Protein AF-A0A7J9N4X6-F1 (afdb_monomer_lite)

Structure (mmCIF, N/CA/C/O backbone):
data_AF-A0A7J9N4X6-F1
#
_entry.id   AF-A0A7J9N4X6-F1
#
loop_
_atom_site.group_PDB
_atom_site.id
_atom_site.type_symbol
_atom_site.label_atom_id
_atom_site.label_alt_id
_atom_site.label_comp_id
_atom_site.label_asym_id
_atom_site.label_entity_id
_atom_site.label_seq_id
_atom_site.pdbx_PDB_ins_code
_atom_site.Cartn_x
_atom_site.Cartn_y
_atom_site.Cartn_z
_atom_site.occupancy
_atom_site.B_iso_or_equiv
_atom_site.auth_seq_id
_atom_site.auth_comp_id
_atom_site.auth_asym_id
_atom_site.auth_atom_id
_atom_site.pdbx_PDB_model_num
ATOM 1 N N . LYS A 1 1 ? 32.108 6.907 -13.791 1.00 36.69 1 LYS A N 1
ATOM 2 C CA . LYS A 1 1 ? 31.603 5.641 -14.382 1.00 36.69 1 LYS A CA 1
ATOM 3 C C . LYS A 1 1 ? 30.860 6.014 -15.658 1.00 36.69 1 LYS A C 1
ATOM 5 O O . LYS A 1 1 ? 29.907 6.776 -15.550 1.00 36.69 1 LYS A O 1
ATOM 10 N N . GLN A 1 2 ? 31.362 5.614 -16.830 1.00 33.84 2 GLN A N 1
ATOM 11 C CA . GLN A 1 2 ? 30.708 5.891 -18.114 1.00 33.84 2 GLN A CA 1
ATOM 12 C C . GLN A 1 2 ? 29.272 5.359 -18.069 1.00 33.84 2 GLN A C 1
ATOM 14 O O . GLN A 1 2 ? 29.035 4.231 -17.641 1.00 33.84 2 GLN A O 1
ATOM 19 N N . LYS A 1 3 ? 28.325 6.226 -18.416 1.00 46.41 3 LYS A N 1
ATOM 20 C CA . LYS A 1 3 ? 26.905 5.915 -18.520 1.00 46.41 3 LYS A CA 1
ATOM 21 C C . LYS A 1 3 ? 26.778 5.046 -19.767 1.00 46.41 3 LYS A C 1
ATOM 23 O O . LYS A 1 3 ? 26.934 5.547 -20.872 1.00 46.41 3 LYS A O 1
ATOM 28 N N . GLU A 1 4 ? 26.632 3.741 -19.585 1.00 46.88 4 GLU A N 1
ATOM 29 C CA . GLU A 1 4 ? 26.321 2.839 -20.688 1.00 46.88 4 GLU A CA 1
ATOM 30 C C . GLU A 1 4 ? 24.950 3.273 -21.224 1.00 46.88 4 GLU A C 1
ATOM 32 O O . GLU A 1 4 ? 23.917 3.073 -20.574 1.00 46.88 4 GLU A O 1
ATOM 37 N N . ASP A 1 5 ? 24.954 4.005 -22.341 1.00 55.16 5 ASP A N 1
ATOM 38 C CA . ASP A 1 5 ? 23.744 4.442 -23.028 1.00 55.16 5 ASP A CA 1
ATOM 39 C C . ASP A 1 5 ? 23.056 3.192 -23.576 1.00 55.16 5 ASP A C 1
ATOM 41 O O . ASP A 1 5 ? 23.285 2.746 -24.697 1.00 55.16 5 ASP A O 1
ATOM 45 N N . SER A 1 6 ? 22.230 2.570 -22.733 1.00 64.19 6 SER A N 1
ATOM 46 C CA . SER A 1 6 ? 21.383 1.459 -23.144 1.00 64.19 6 SER A CA 1
ATOM 47 C C . SER A 1 6 ? 20.544 1.912 -24.333 1.00 64.19 6 SER A C 1
ATOM 49 O O . SER A 1 6 ? 19.859 2.941 -24.234 1.00 64.19 6 SER A O 1
ATOM 51 N N . LYS A 1 7 ? 20.542 1.143 -25.422 1.00 80.31 7 LYS A N 1
ATOM 52 C CA 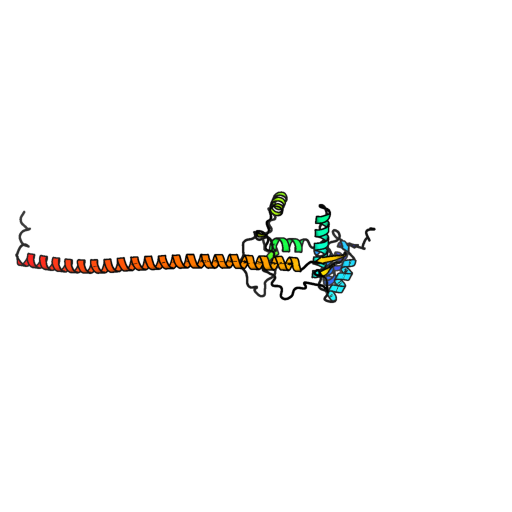. LYS A 1 7 ? 19.703 1.453 -26.579 1.00 80.31 7 LYS A CA 1
ATOM 53 C C . LYS A 1 7 ? 18.245 1.581 -26.134 1.00 80.31 7 LYS A C 1
ATOM 55 O O . LYS A 1 7 ? 17.757 0.845 -25.270 1.00 80.31 7 LYS A O 1
ATOM 60 N N . CYS A 1 8 ? 17.569 2.573 -26.699 1.00 82.62 8 CYS A N 1
ATOM 61 C CA . CYS A 1 8 ? 16.198 2.918 -26.358 1.00 82.62 8 CYS A CA 1
ATOM 62 C C . CYS A 1 8 ? 15.327 2.885 -27.614 1.00 82.62 8 CYS A C 1
ATOM 64 O O . CYS A 1 8 ? 15.706 3.410 -28.659 1.00 82.62 8 CYS A O 1
ATOM 66 N N . ILE A 1 9 ? 14.139 2.304 -27.489 1.00 85.50 9 ILE A N 1
ATOM 67 C CA . ILE A 1 9 ? 13.113 2.247 -28.528 1.00 85.50 9 ILE A CA 1
ATOM 68 C C . ILE A 1 9 ? 12.085 3.341 -28.240 1.00 85.50 9 ILE A C 1
ATOM 70 O O . ILE A 1 9 ? 11.604 3.482 -27.115 1.00 85.50 9 ILE A O 1
ATOM 74 N N . LEU A 1 10 ? 11.721 4.128 -29.250 1.00 88.38 10 LEU A N 1
ATOM 75 C CA . LEU A 1 10 ? 10.708 5.167 -29.089 1.00 88.38 10 LEU A CA 1
ATOM 76 C C . LEU A 1 10 ? 9.308 4.540 -28.982 1.00 88.38 10 LEU A C 1
ATOM 78 O O . LEU A 1 10 ? 8.903 3.760 -29.846 1.00 88.38 10 LEU A O 1
ATOM 82 N N . TRP A 1 11 ? 8.519 4.957 -27.987 1.00 89.12 11 TRP A N 1
ATOM 83 C CA . TRP A 1 11 ? 7.128 4.513 -27.803 1.00 89.12 11 TRP A CA 1
ATOM 84 C C . TRP A 1 11 ? 6.282 4.677 -29.072 1.00 89.12 11 TRP A C 1
ATOM 86 O O . TRP A 1 11 ? 5.447 3.832 -29.372 1.00 89.12 11 TRP A O 1
ATOM 96 N N . LYS A 1 12 ? 6.520 5.733 -29.862 1.00 89.94 12 LYS A N 1
ATOM 97 C CA . LYS A 1 12 ? 5.806 5.968 -31.127 1.00 89.94 12 LYS A CA 1
ATOM 98 C C . LYS A 1 12 ? 5.933 4.783 -32.093 1.00 89.94 12 LYS A C 1
ATOM 100 O O . LYS A 1 12 ? 4.951 4.443 -32.750 1.00 89.94 12 LYS A O 1
ATOM 105 N N . SER A 1 13 ? 7.101 4.144 -32.143 1.00 87.50 13 SER A N 1
ATOM 106 C CA . SER A 1 13 ? 7.355 2.975 -32.987 1.00 87.50 13 SER A CA 1
ATOM 107 C C . SER A 1 13 ? 6.583 1.751 -32.495 1.00 87.50 13 SER A C 1
ATOM 109 O O . SER A 1 13 ? 5.947 1.066 -33.290 1.00 87.50 13 SER A O 1
ATOM 111 N N . LEU A 1 14 ? 6.552 1.525 -31.177 1.00 88.50 14 LEU A N 1
ATOM 112 C CA . LEU A 1 14 ? 5.768 0.439 -30.578 1.00 88.50 14 LEU A CA 1
ATOM 113 C C . LEU A 1 14 ? 4.263 0.666 -30.748 1.00 88.50 14 LEU A C 1
ATOM 115 O O . LEU A 1 14 ? 3.545 -0.249 -31.133 1.00 88.50 14 LEU A O 1
ATOM 119 N N . LYS A 1 15 ? 3.781 1.901 -30.559 1.00 91.12 15 LYS A N 1
ATOM 120 C CA . LYS A 1 15 ? 2.382 2.277 -30.806 1.00 91.12 15 LYS A CA 1
ATOM 121 C C . LYS A 1 15 ? 1.973 1.988 -32.249 1.00 91.12 15 LYS A C 1
ATOM 123 O O . LYS A 1 15 ? 0.889 1.462 -32.478 1.00 91.12 15 LYS A O 1
ATOM 128 N N . TYR A 1 16 ? 2.829 2.323 -33.213 1.00 91.56 16 TYR A N 1
ATOM 129 C CA . TYR A 1 16 ? 2.585 1.995 -34.615 1.00 91.56 16 TYR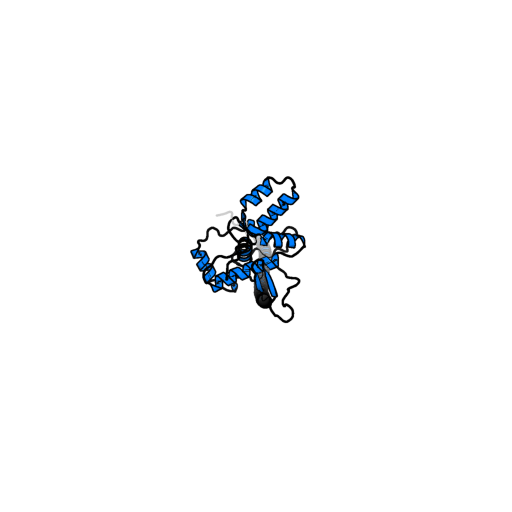 A CA 1
ATOM 130 C C . TYR A 1 16 ? 2.476 0.480 -34.822 1.00 91.56 16 TYR A C 1
ATOM 132 O O . TYR A 1 16 ? 1.521 0.021 -35.445 1.00 91.56 16 TYR A O 1
ATOM 140 N N . LEU A 1 17 ? 3.391 -0.301 -34.239 1.00 88.62 17 LEU A N 1
ATOM 141 C CA . LEU A 1 17 ? 3.363 -1.762 -34.311 1.00 88.62 17 LEU A CA 1
ATOM 142 C C . LEU A 1 17 ? 2.062 -2.335 -33.714 1.00 88.62 17 LEU A C 1
ATOM 144 O O . LEU A 1 17 ? 1.406 -3.154 -34.344 1.00 88.62 17 LEU A O 1
ATOM 148 N N . ILE A 1 18 ? 1.618 -1.837 -32.556 1.00 91.06 18 ILE A N 1
ATOM 149 C CA . ILE A 1 18 ? 0.359 -2.254 -31.910 1.00 91.06 18 ILE A CA 1
ATOM 150 C C . ILE A 1 18 ? -0.860 -1.988 -32.806 1.00 91.06 18 ILE A C 1
ATOM 152 O O . ILE A 1 18 ? -1.832 -2.740 -32.758 1.00 91.06 18 ILE A O 1
ATOM 156 N N . LEU A 1 19 ? -0.845 -0.918 -33.603 1.00 90.44 19 LEU A N 1
ATOM 157 C CA . LEU A 1 19 ? -1.969 -0.548 -34.468 1.00 90.44 19 LEU A CA 1
ATOM 158 C C . LEU A 1 19 ? -1.960 -1.268 -35.821 1.00 90.44 19 LEU A C 1
ATOM 160 O O . LEU A 1 19 ? -3.026 -1.467 -36.393 1.00 90.44 19 LEU A O 1
ATOM 164 N N . THR A 1 20 ? -0.786 -1.640 -36.330 1.00 90.56 20 THR A N 1
ATOM 165 C CA . THR A 1 20 ? -0.620 -2.134 -37.709 1.00 90.56 20 THR A CA 1
ATOM 166 C C . THR A 1 20 ? -0.350 -3.629 -37.818 1.00 90.56 20 THR A C 1
ATOM 168 O O . THR A 1 20 ? -0.510 -4.198 -38.895 1.00 90.56 20 THR A O 1
ATOM 171 N N . HIS A 1 21 ? 0.048 -4.286 -36.728 1.00 89.94 21 HIS A N 1
ATOM 172 C CA . HIS A 1 21 ? 0.386 -5.703 -36.756 1.00 89.94 21 HIS A CA 1
ATOM 173 C C . HIS A 1 21 ? -0.866 -6.573 -36.983 1.00 89.94 21 HIS A C 1
ATOM 175 O O . HIS A 1 21 ? -1.886 -6.377 -36.330 1.00 89.94 21 HIS A O 1
ATOM 181 N N . LEU A 1 22 ? -0.796 -7.549 -37.896 1.00 88.62 22 LEU A N 1
ATOM 182 C CA . LEU A 1 22 ? -1.944 -8.401 -38.262 1.00 88.62 22 LEU A CA 1
ATOM 183 C C . LEU A 1 22 ? -2.258 -9.476 -37.206 1.00 88.62 22 LEU A C 1
ATOM 185 O O . LEU A 1 22 ? -3.413 -9.823 -36.988 1.00 88.62 22 LEU A O 1
ATOM 189 N N . ASP A 1 23 ? -1.228 -9.989 -36.532 1.00 92.88 23 ASP A N 1
ATOM 190 C CA . ASP A 1 23 ? -1.366 -10.976 -35.452 1.00 92.88 23 ASP A CA 1
ATOM 191 C C . ASP A 1 23 ? -1.809 -10.309 -34.143 1.00 92.88 23 ASP A C 1
ATOM 193 O O . ASP A 1 23 ? -1.076 -9.491 -33.579 1.00 92.88 23 ASP A O 1
ATOM 197 N N . VAL A 1 24 ? -2.988 -10.690 -33.648 1.00 91.00 24 VAL A N 1
ATOM 198 C CA . VAL A 1 24 ? -3.571 -10.181 -32.400 1.00 91.00 24 VAL A CA 1
ATOM 199 C C . VAL A 1 24 ? -2.700 -10.501 -31.185 1.00 91.00 24 VAL A C 1
ATOM 201 O O . VAL A 1 24 ? -2.553 -9.641 -30.320 1.00 91.00 24 VAL A O 1
ATOM 204 N N . ARG A 1 25 ? -2.077 -11.684 -31.118 1.00 87.69 25 ARG A N 1
ATOM 205 C CA . ARG A 1 25 ? -1.236 -12.073 -29.976 1.00 87.69 25 ARG A CA 1
ATOM 206 C C . ARG A 1 25 ? -0.011 -11.171 -29.883 1.00 87.69 25 ARG A C 1
ATOM 208 O O . ARG A 1 25 ? 0.209 -10.554 -28.849 1.00 87.69 25 ARG A O 1
ATOM 215 N N . LYS A 1 26 ? 0.691 -10.963 -30.999 1.00 87.75 26 LYS A N 1
ATOM 216 C CA . LYS A 1 26 ? 1.859 -10.064 -31.026 1.00 87.75 26 LYS A CA 1
ATOM 217 C C . LYS A 1 26 ? 1.500 -8.616 -30.689 1.00 87.75 26 LYS A C 1
ATOM 219 O O . LYS A 1 26 ? 2.303 -7.914 -30.082 1.00 87.75 26 LYS A O 1
ATOM 224 N N . ARG A 1 27 ? 0.291 -8.152 -31.036 1.00 89.94 27 ARG A N 1
ATOM 225 C CA . ARG A 1 27 ? -0.192 -6.827 -30.598 1.00 89.94 27 ARG A CA 1
ATOM 226 C C . ARG A 1 27 ? -0.322 -6.752 -29.079 1.00 89.94 27 ARG A C 1
ATOM 228 O O . ARG A 1 27 ? 0.071 -5.741 -28.500 1.00 89.94 27 ARG A O 1
ATOM 235 N N . VAL A 1 28 ? -0.873 -7.795 -28.457 1.00 88.75 28 VAL A N 1
ATOM 236 C CA . VAL A 1 28 ? -1.019 -7.888 -26.998 1.00 88.75 28 VAL A CA 1
ATOM 237 C C . VAL A 1 28 ? 0.349 -7.924 -26.323 1.00 88.75 28 VAL A C 1
ATOM 239 O O . VAL A 1 28 ? 0.559 -7.161 -25.385 1.00 88.75 28 VAL A O 1
ATOM 242 N N . ASP A 1 29 ? 1.297 -8.705 -26.840 1.00 88.56 29 ASP A N 1
ATOM 243 C CA . ASP A 1 29 ? 2.646 -8.814 -26.266 1.00 88.56 29 ASP A CA 1
ATOM 244 C C . ASP A 1 29 ? 3.384 -7.469 -26.315 1.00 88.56 29 ASP A C 1
ATOM 246 O O . ASP A 1 29 ? 3.936 -7.005 -25.320 1.00 88.56 29 ASP A O 1
ATOM 250 N N . VAL A 1 30 ? 3.319 -6.769 -27.451 1.00 89.81 30 VAL A N 1
ATOM 251 C CA . VAL A 1 30 ? 3.947 -5.446 -27.612 1.00 89.81 30 VAL A CA 1
ATOM 252 C C . VAL A 1 30 ? 3.264 -4.403 -26.726 1.00 89.81 30 VAL A C 1
ATOM 254 O O . VAL A 1 30 ? 3.925 -3.521 -26.168 1.00 89.81 30 VAL A O 1
ATOM 257 N N . PHE A 1 31 ? 1.942 -4.493 -26.567 1.00 90.81 31 PHE A N 1
ATOM 258 C CA . PHE A 1 31 ? 1.202 -3.649 -25.637 1.00 90.81 31 PHE A CA 1
ATOM 259 C C . PHE A 1 31 ? 1.629 -3.909 -24.184 1.00 90.81 31 PHE A C 1
ATOM 261 O O . PHE A 1 31 ? 1.956 -2.958 -23.472 1.00 90.81 31 PHE A O 1
ATOM 268 N N . ALA A 1 32 ? 1.720 -5.171 -23.763 1.00 89.81 32 ALA A N 1
ATOM 269 C CA . ALA A 1 32 ? 2.175 -5.560 -22.432 1.00 89.81 32 ALA A CA 1
ATOM 270 C C . ALA A 1 32 ? 3.620 -5.106 -22.169 1.00 89.81 32 ALA A C 1
ATOM 272 O O . ALA A 1 32 ? 3.877 -4.445 -21.161 1.00 89.81 32 ALA A O 1
ATOM 273 N N . LEU A 1 33 ? 4.542 -5.340 -23.110 1.00 89.69 33 LEU A N 1
ATOM 274 C CA . LEU A 1 33 ? 5.919 -4.841 -23.056 1.00 89.69 33 LEU A CA 1
ATOM 275 C C . LEU A 1 33 ? 5.960 -3.323 -22.836 1.00 89.69 33 LEU A C 1
ATOM 277 O O . LEU A 1 33 ? 6.779 -2.813 -22.069 1.00 89.69 33 LEU A O 1
ATOM 281 N N . SER A 1 34 ? 5.051 -2.591 -23.476 1.00 89.25 34 SER A N 1
ATOM 282 C CA . SER A 1 34 ? 4.969 -1.138 -23.344 1.00 89.25 34 SER A CA 1
ATOM 283 C C . SER A 1 34 ? 4.497 -0.698 -21.959 1.00 89.25 34 SER A C 1
ATOM 285 O O . SER A 1 34 ? 5.028 0.277 -21.431 1.00 89.25 34 SER A O 1
ATOM 287 N N . ILE A 1 35 ? 3.576 -1.433 -21.327 1.00 88.69 35 ILE A N 1
ATOM 288 C CA . ILE A 1 35 ? 3.191 -1.206 -19.925 1.00 88.69 35 ILE A CA 1
ATOM 289 C C . ILE A 1 35 ? 4.383 -1.454 -18.997 1.00 88.69 35 ILE A C 1
ATOM 291 O O . ILE A 1 35 ? 4.722 -0.581 -18.195 1.00 88.69 35 ILE A O 1
ATOM 295 N N . TYR A 1 36 ? 5.078 -2.587 -19.143 1.00 87.94 36 TYR A N 1
ATOM 296 C CA . TYR A 1 36 ? 6.260 -2.885 -18.326 1.00 87.94 36 TYR A CA 1
ATOM 297 C C . TYR A 1 36 ? 7.343 -1.813 -18.467 1.00 87.94 36 TYR A C 1
ATOM 299 O O . TYR A 1 36 ? 7.932 -1.375 -17.482 1.00 87.94 36 TYR A O 1
ATOM 307 N N . SER A 1 37 ? 7.569 -1.338 -19.684 1.00 88.19 37 SER A N 1
ATOM 308 C CA . SER A 1 37 ? 8.634 -0.380 -19.971 1.00 88.19 37 SER A CA 1
ATOM 309 C C . SER A 1 37 ? 8.312 1.049 -19.537 1.00 88.19 37 SER A C 1
ATOM 311 O O . SER A 1 37 ? 9.191 1.759 -19.058 1.00 88.19 37 SER A O 1
ATOM 313 N N . LEU A 1 38 ? 7.074 1.504 -19.749 1.00 88.12 38 LEU A N 1
ATOM 314 C CA . LEU A 1 38 ? 6.697 2.909 -19.553 1.00 88.12 38 LEU A CA 1
ATOM 315 C C . LEU A 1 38 ? 6.080 3.180 -18.181 1.00 88.12 38 LEU A C 1
ATOM 317 O O . LEU A 1 38 ? 6.157 4.311 -17.708 1.00 88.12 38 LEU A O 1
ATOM 321 N N . VAL A 1 39 ? 5.453 2.174 -17.568 1.00 86.50 39 VAL A N 1
ATOM 322 C CA . VAL A 1 39 ? 4.728 2.316 -16.298 1.00 86.50 39 VAL A CA 1
ATOM 323 C C . VAL A 1 39 ? 5.478 1.627 -15.165 1.00 86.50 39 VAL A C 1
ATOM 325 O O . VAL A 1 39 ? 5.657 2.218 -14.104 1.00 86.50 39 VAL A O 1
ATOM 328 N N . VAL A 1 40 ? 5.934 0.390 -15.381 1.00 87.31 40 VAL A N 1
ATOM 329 C CA . VAL A 1 40 ? 6.517 -0.430 -14.306 1.00 87.31 40 VAL A CA 1
ATOM 330 C C . VAL A 1 40 ? 7.997 -0.103 -14.073 1.00 87.31 40 VAL A C 1
ATOM 332 O O . VAL A 1 40 ? 8.421 0.053 -12.930 1.00 87.31 40 VAL A O 1
ATOM 335 N N . PHE A 1 41 ? 8.772 0.070 -15.145 1.00 86.88 41 PHE A N 1
ATOM 336 C CA . PHE A 1 41 ? 10.212 0.348 -15.097 1.00 86.88 41 PHE A CA 1
ATOM 337 C C . PHE A 1 41 ? 10.607 1.558 -15.965 1.00 86.88 41 PHE A C 1
ATOM 339 O O . PHE A 1 41 ? 11.429 1.437 -16.882 1.00 86.88 41 PHE A O 1
ATOM 346 N N . PRO A 1 42 ? 10.032 2.744 -15.703 1.00 84.44 42 PRO A N 1
ATOM 347 C CA . PRO A 1 42 ? 10.283 3.919 -16.525 1.00 84.44 42 PRO A CA 1
ATOM 348 C C . PRO A 1 42 ? 11.748 4.352 -16.423 1.00 84.44 42 PRO A C 1
ATOM 350 O O . PRO A 1 42 ? 12.220 4.704 -15.348 1.00 84.44 42 PRO A O 1
ATOM 353 N N . LYS A 1 43 ? 12.468 4.381 -17.553 1.00 82.81 43 LYS A N 1
ATOM 354 C CA . LYS A 1 43 ? 13.844 4.914 -17.620 1.00 82.81 43 LYS A CA 1
ATOM 355 C C . LYS A 1 43 ? 13.900 6.346 -18.145 1.00 82.81 43 LYS A C 1
ATOM 357 O O . LYS A 1 43 ? 14.593 7.193 -17.588 1.00 82.81 43 LYS A O 1
ATOM 362 N N . ALA A 1 44 ? 13.206 6.604 -19.248 1.00 81.81 44 ALA A N 1
ATOM 363 C CA . ALA A 1 44 ? 13.159 7.904 -19.897 1.00 81.81 44 ALA A CA 1
ATOM 364 C C . ALA A 1 44 ? 11.784 8.121 -20.528 1.00 81.81 44 ALA A C 1
ATOM 366 O O . ALA A 1 44 ? 11.146 7.189 -21.021 1.00 81.81 44 ALA A O 1
ATOM 367 N N . LEU A 1 45 ? 11.323 9.371 -20.518 1.00 79.69 45 LEU A N 1
ATOM 368 C CA . LEU A 1 45 ? 9.996 9.728 -21.008 1.00 79.69 45 LEU A CA 1
ATOM 369 C C . LEU A 1 45 ? 9.821 9.273 -22.464 1.00 79.69 45 LEU A C 1
ATOM 371 O O . LEU A 1 45 ? 10.630 9.632 -23.315 1.00 79.69 45 LEU A O 1
ATOM 375 N N . ARG A 1 46 ? 8.750 8.518 -22.755 1.00 84.38 46 ARG A N 1
ATOM 376 C CA . ARG A 1 46 ? 8.410 7.979 -24.093 1.00 84.38 46 ARG A CA 1
ATOM 377 C C . ARG A 1 46 ? 9.438 7.005 -24.690 1.00 84.38 46 ARG A C 1
ATOM 379 O O . ARG A 1 46 ? 9.350 6.713 -25.883 1.00 84.38 46 ARG A O 1
ATOM 386 N N . HIS A 1 47 ? 10.370 6.487 -23.896 1.00 87.19 47 HIS A N 1
ATOM 387 C CA . HIS A 1 47 ? 11.380 5.537 -24.351 1.00 87.19 47 HIS A CA 1
ATOM 388 C C . HIS A 1 47 ? 11.258 4.215 -23.603 1.00 87.19 47 HIS A C 1
ATOM 390 O O . HIS A 1 47 ? 11.043 4.179 -22.394 1.00 87.19 47 HIS A O 1
ATOM 396 N N . VAL A 1 48 ? 11.441 3.131 -24.344 1.00 85.94 48 VAL A N 1
ATOM 397 C CA . VAL A 1 48 ? 11.522 1.767 -23.839 1.00 85.94 48 VAL A CA 1
ATOM 398 C C . VAL A 1 48 ? 12.980 1.342 -23.861 1.00 85.94 48 VAL A C 1
ATOM 400 O O . VAL A 1 48 ? 13.618 1.380 -24.910 1.00 85.94 48 VAL A O 1
ATOM 403 N N . ALA A 1 49 ? 13.525 0.974 -22.705 1.00 86.19 49 ALA A N 1
ATOM 404 C CA . ALA A 1 49 ? 14.894 0.486 -22.628 1.00 86.19 49 ALA A CA 1
ATOM 405 C C . ALA A 1 49 ? 14.973 -0.958 -23.140 1.00 86.19 49 ALA A C 1
ATOM 407 O O . ALA A 1 49 ? 14.153 -1.787 -22.753 1.00 86.19 49 ALA A O 1
ATOM 408 N N . GLU A 1 50 ? 15.985 -1.274 -23.948 1.00 84.44 50 GLU A N 1
ATOM 409 C CA . GLU A 1 50 ? 16.198 -2.628 -24.488 1.00 84.44 50 GLU A CA 1
ATOM 410 C C . GLU A 1 50 ? 16.319 -3.690 -23.382 1.00 84.44 50 GLU A C 1
ATOM 412 O O . GLU A 1 50 ? 15.788 -4.782 -23.507 1.00 84.44 50 GLU A O 1
ATOM 417 N N . ALA A 1 51 ? 16.902 -3.362 -22.226 1.00 84.94 51 ALA A N 1
ATOM 418 C CA . ALA A 1 51 ? 16.975 -4.300 -21.099 1.00 84.94 51 ALA A CA 1
ATOM 419 C C . ALA A 1 51 ? 15.594 -4.801 -20.611 1.00 84.94 51 ALA A C 1
ATOM 421 O O . ALA A 1 51 ? 15.507 -5.866 -20.001 1.00 84.94 51 ALA A O 1
ATOM 422 N N . ILE A 1 52 ? 14.514 -4.058 -20.887 1.00 86.88 52 ILE A N 1
ATOM 423 C CA . ILE A 1 52 ? 13.145 -4.449 -20.530 1.00 86.88 52 ILE A CA 1
ATOM 424 C C . ILE A 1 52 ? 12.637 -5.569 -21.430 1.00 86.88 52 ILE A C 1
ATOM 426 O O . ILE A 1 52 ? 11.895 -6.415 -20.944 1.00 86.88 52 ILE A O 1
ATOM 430 N N . THR A 1 53 ? 13.027 -5.610 -22.709 1.00 85.62 53 THR A N 1
ATOM 431 C CA . THR A 1 53 ? 12.596 -6.695 -23.607 1.00 85.62 53 THR A CA 1
ATOM 432 C C . THR A 1 53 ? 13.148 -8.023 -23.107 1.00 85.62 53 THR A C 1
ATOM 434 O O . THR A 1 53 ? 12.403 -8.985 -22.987 1.00 85.62 53 THR A O 1
ATOM 437 N N . ASN A 1 54 ? 14.408 -8.032 -22.661 1.00 84.94 54 ASN A N 1
ATOM 438 C CA . ASN A 1 54 ? 15.024 -9.212 -22.054 1.00 84.94 54 ASN A CA 1
ATOM 439 C C . ASN A 1 54 ? 14.304 -9.642 -20.769 1.00 84.94 54 ASN A C 1
ATOM 441 O O . ASN A 1 54 ? 14.109 -10.833 -20.544 1.00 84.94 54 ASN A O 1
ATOM 445 N N . LEU A 1 55 ? 13.910 -8.688 -19.913 1.00 83.50 55 LEU A N 1
ATOM 446 C CA . LEU A 1 55 ? 13.108 -9.010 -18.732 1.00 83.50 55 LEU A CA 1
ATOM 447 C C . LEU A 1 55 ? 11.747 -9.579 -19.138 1.00 83.50 55 LEU A C 1
ATOM 449 O O . LEU A 1 55 ? 11.312 -10.558 -18.548 1.00 83.50 55 LEU A O 1
ATOM 453 N N . PHE A 1 56 ? 11.089 -8.986 -20.130 1.00 84.38 56 PHE A N 1
ATOM 454 C CA . PHE A 1 56 ? 9.787 -9.423 -20.617 1.00 84.38 56 PHE A CA 1
ATOM 455 C C . PHE A 1 56 ? 9.835 -10.873 -21.127 1.00 84.38 56 PHE A C 1
ATOM 457 O O . PHE A 1 56 ? 9.023 -11.686 -20.696 1.00 84.38 56 PHE A O 1
ATOM 464 N N . ASP A 1 57 ? 10.870 -11.240 -21.886 1.00 84.19 57 ASP A N 1
ATOM 465 C CA . ASP A 1 57 ? 11.111 -12.626 -22.321 1.00 84.19 57 ASP A CA 1
ATOM 466 C C . ASP A 1 57 ? 11.332 -13.599 -21.141 1.00 84.19 57 ASP A C 1
ATOM 468 O O . ASP A 1 57 ? 11.085 -14.804 -21.247 1.00 84.19 57 ASP A O 1
ATOM 472 N N . LEU A 1 58 ? 11.824 -13.108 -19.995 1.00 80.94 58 LEU A N 1
ATOM 473 C CA . LEU A 1 58 ? 11.941 -13.898 -18.763 1.00 80.94 58 LEU A CA 1
ATOM 474 C C . LEU A 1 58 ? 10.601 -14.043 -18.029 1.00 80.94 58 LEU A C 1
ATOM 476 O O . LEU A 1 58 ? 10.391 -15.057 -17.361 1.00 80.94 58 LEU A O 1
ATOM 480 N N . LEU A 1 59 ? 9.685 -13.079 -18.155 1.00 78.69 59 LEU A N 1
ATOM 481 C CA . LEU A 1 59 ? 8.340 -13.189 -17.580 1.00 78.69 59 LEU A CA 1
ATOM 482 C C . LEU A 1 59 ? 7.547 -14.313 -18.251 1.00 78.69 59 LEU A C 1
ATOM 484 O O . LEU A 1 59 ? 6.867 -15.069 -17.556 1.00 78.69 59 LEU A O 1
ATOM 488 N N . ASP A 1 60 ? 7.732 -14.513 -19.559 1.00 75.12 60 ASP A N 1
ATOM 489 C CA . ASP A 1 60 ? 7.181 -15.665 -20.290 1.00 75.12 60 ASP A CA 1
ATOM 490 C C . ASP A 1 60 ? 7.674 -17.007 -19.720 1.00 75.12 60 ASP A C 1
ATOM 492 O O . ASP A 1 60 ? 6.981 -18.025 -19.784 1.00 75.12 60 ASP A O 1
ATOM 496 N N . LYS A 1 61 ? 8.845 -17.007 -19.072 1.00 80.88 61 LYS A N 1
ATOM 497 C CA . LYS A 1 61 ? 9.421 -18.160 -18.360 1.00 80.88 61 LYS A CA 1
ATOM 498 C C . LYS A 1 61 ? 8.998 -18.236 -16.887 1.00 80.88 61 LYS A C 1
ATOM 500 O O . LYS A 1 61 ? 9.628 -18.950 -16.111 1.00 80.88 61 LYS A O 1
ATOM 505 N N . ARG A 1 62 ? 7.924 -17.536 -16.502 1.00 72.06 62 ARG A N 1
ATOM 506 C CA . ARG A 1 62 ? 7.346 -17.483 -15.145 1.00 72.06 62 ARG A CA 1
ATOM 507 C C . ARG A 1 62 ? 8.255 -16.869 -14.076 1.00 72.06 62 ARG A C 1
ATOM 509 O O . ARG A 1 62 ? 8.091 -17.158 -12.892 1.00 72.06 62 ARG A O 1
ATOM 516 N N . VAL A 1 63 ? 9.196 -16.006 -14.459 1.00 75.06 63 VAL A N 1
ATOM 517 C CA . VAL A 1 63 ? 9.949 -15.209 -13.481 1.00 75.06 63 VAL A CA 1
ATOM 518 C C . VAL A 1 63 ? 9.048 -14.102 -12.935 1.00 75.06 63 VAL A C 1
ATOM 520 O O . VAL A 1 63 ? 8.438 -13.353 -13.691 1.00 75.06 63 VAL A O 1
ATOM 523 N N . THR A 1 64 ? 8.965 -13.976 -11.613 1.00 79.62 64 THR A N 1
ATOM 524 C CA . THR A 1 64 ? 8.108 -12.976 -10.969 1.00 79.62 64 THR A CA 1
ATOM 525 C C . THR A 1 64 ? 8.702 -11.563 -11.107 1.00 79.62 64 THR A C 1
ATOM 527 O O . THR A 1 64 ? 9.792 -11.310 -10.587 1.00 79.62 64 THR A O 1
ATOM 530 N N . PRO A 1 65 ? 7.988 -10.588 -11.707 1.00 81.31 65 PRO A N 1
ATOM 531 C CA . PRO A 1 65 ? 8.495 -9.221 -11.880 1.00 81.31 65 PRO A CA 1
ATOM 532 C C . PRO A 1 65 ? 8.590 -8.442 -10.560 1.00 81.31 65 PRO A C 1
ATOM 534 O O . PRO A 1 65 ? 9.304 -7.446 -10.484 1.00 81.31 65 PRO A O 1
ATOM 537 N N . ILE A 1 66 ? 7.890 -8.896 -9.516 1.00 83.25 66 ILE A N 1
ATOM 538 C CA . ILE A 1 66 ? 7.791 -8.238 -8.204 1.00 83.25 66 ILE A CA 1
ATOM 539 C C . ILE A 1 66 ? 9.174 -7.937 -7.620 1.00 83.25 66 ILE A C 1
ATOM 541 O O . ILE A 1 66 ? 9.417 -6.816 -7.180 1.00 83.25 66 ILE A O 1
ATOM 545 N N . LEU A 1 67 ? 10.104 -8.898 -7.662 1.00 85.25 67 LEU A N 1
ATOM 546 C CA . LEU A 1 67 ? 11.446 -8.707 -7.101 1.00 85.25 67 LEU A CA 1
ATOM 547 C C . LEU A 1 67 ? 12.209 -7.592 -7.820 1.00 85.25 67 LEU A C 1
ATOM 549 O O . LEU A 1 67 ? 12.854 -6.774 -7.167 1.00 85.25 67 LEU A O 1
ATOM 553 N N . ALA A 1 68 ? 12.081 -7.514 -9.146 1.00 87.88 68 ALA A N 1
ATOM 554 C CA . ALA A 1 68 ? 12.711 -6.467 -9.936 1.00 87.88 68 ALA A CA 1
ATOM 555 C C . ALA A 1 68 ? 12.073 -5.094 -9.675 1.00 87.88 68 ALA A C 1
ATOM 557 O O . ALA A 1 68 ? 12.793 -4.101 -9.572 1.00 87.88 68 ALA A O 1
ATOM 558 N N . ILE A 1 69 ? 10.744 -5.030 -9.524 1.00 88.56 69 ILE A N 1
ATOM 559 C CA . ILE A 1 69 ? 10.016 -3.793 -9.190 1.00 88.56 69 ILE A CA 1
ATOM 560 C C . ILE A 1 69 ? 10.468 -3.260 -7.830 1.00 88.56 69 ILE A C 1
ATOM 562 O O . ILE A 1 69 ? 10.801 -2.078 -7.707 1.00 88.56 69 ILE A O 1
ATOM 566 N N . LEU A 1 70 ? 10.513 -4.129 -6.817 1.00 87.50 70 LEU A N 1
ATOM 567 C CA . LEU A 1 70 ? 10.969 -3.770 -5.476 1.00 87.50 70 LEU A CA 1
ATOM 568 C C . LEU A 1 70 ? 12.431 -3.326 -5.495 1.00 87.50 70 LEU A C 1
ATOM 570 O O . LEU A 1 70 ? 12.765 -2.295 -4.909 1.00 87.50 70 LEU A O 1
ATOM 574 N N . ALA A 1 71 ? 13.286 -4.059 -6.215 1.00 90.44 71 ALA A N 1
ATOM 575 C CA . ALA A 1 71 ? 14.693 -3.717 -6.347 1.00 90.44 71 ALA A CA 1
ATOM 576 C C . ALA A 1 71 ? 14.876 -2.308 -6.921 1.00 90.44 71 ALA A C 1
ATOM 578 O O . ALA A 1 71 ? 15.597 -1.489 -6.352 1.00 90.44 71 ALA A O 1
ATOM 579 N N . GLU A 1 72 ? 14.194 -2.010 -8.025 1.00 90.19 72 GLU A N 1
ATOM 580 C CA . GLU A 1 72 ? 14.304 -0.724 -8.703 1.00 90.19 72 GLU A CA 1
ATOM 581 C C . GLU A 1 72 ? 13.753 0.426 -7.849 1.00 90.19 72 GLU A C 1
ATOM 583 O O . GLU A 1 72 ? 14.412 1.457 -7.694 1.00 90.19 72 GLU A O 1
ATOM 588 N N . THR A 1 73 ? 12.609 0.201 -7.199 1.00 90.31 73 THR A N 1
ATOM 589 C CA . THR A 1 73 ? 11.983 1.162 -6.280 1.00 90.31 73 THR A CA 1
ATOM 590 C C . THR A 1 73 ? 12.915 1.515 -5.120 1.00 90.31 73 THR A C 1
ATOM 592 O O . THR A 1 73 ? 13.229 2.688 -4.909 1.00 90.31 73 THR A O 1
ATOM 595 N N . PHE A 1 74 ? 13.428 0.519 -4.389 1.00 88.94 74 PHE A N 1
ATOM 596 C CA . PHE A 1 74 ? 14.317 0.755 -3.246 1.00 88.94 74 PHE A CA 1
ATOM 597 C C . PHE A 1 74 ? 15.650 1.367 -3.657 1.00 88.94 74 PHE A C 1
ATOM 599 O O . PHE A 1 74 ? 16.148 2.274 -2.985 1.00 88.94 74 PHE A O 1
ATOM 606 N N . ARG A 1 75 ? 16.221 0.914 -4.776 1.00 90.50 75 ARG A N 1
ATOM 607 C CA . ARG A 1 75 ? 17.453 1.481 -5.326 1.00 90.50 75 ARG A CA 1
ATOM 608 C C . ARG A 1 75 ? 17.271 2.966 -5.630 1.00 90.50 75 ARG A C 1
ATOM 610 O O . ARG A 1 75 ? 18.126 3.767 -5.251 1.00 90.50 75 ARG A O 1
ATOM 617 N N . SER A 1 76 ? 16.160 3.344 -6.265 1.00 89.12 76 SER A N 1
ATOM 618 C CA . SER A 1 76 ? 15.890 4.741 -6.585 1.00 89.12 76 SER A CA 1
ATOM 619 C C . SER A 1 76 ? 15.600 5.590 -5.350 1.00 89.12 76 SER A C 1
ATOM 621 O O . SER A 1 76 ? 16.158 6.679 -5.244 1.00 89.12 76 SER A O 1
ATOM 623 N N . LEU A 1 77 ? 14.780 5.114 -4.408 1.00 89.00 77 LEU A N 1
ATOM 624 C CA . LEU A 1 77 ? 14.502 5.843 -3.165 1.00 89.00 77 LEU A CA 1
ATOM 625 C C . LEU A 1 77 ? 15.776 6.033 -2.337 1.00 89.00 77 LEU A C 1
ATOM 627 O O . LEU A 1 77 ? 16.043 7.125 -1.838 1.00 89.00 77 LEU A O 1
ATOM 631 N N . SER A 1 78 ? 16.619 5.000 -2.248 1.00 88.31 78 SER A N 1
ATOM 632 C CA . SER A 1 78 ? 17.917 5.107 -1.585 1.00 88.31 78 SER A CA 1
ATOM 633 C C . SER A 1 78 ? 18.834 6.114 -2.280 1.00 88.31 78 SER A C 1
ATOM 635 O O . SER A 1 78 ? 19.623 6.762 -1.593 1.00 88.31 78 SER A O 1
ATOM 637 N N . ALA A 1 79 ? 18.788 6.226 -3.610 1.00 88.31 79 ALA A N 1
ATOM 638 C CA . ALA A 1 79 ? 19.569 7.220 -4.341 1.00 88.31 79 ALA A CA 1
ATOM 639 C C . ALA A 1 79 ? 19.077 8.643 -4.037 1.00 88.31 79 ALA A C 1
ATOM 641 O O . ALA A 1 79 ? 19.891 9.476 -3.645 1.00 88.31 79 ALA A O 1
ATOM 642 N N . CYS A 1 80 ? 17.761 8.883 -4.112 1.00 88.25 80 CYS A N 1
ATOM 643 C CA . CYS A 1 80 ? 17.142 10.160 -3.740 1.00 88.25 80 CYS A CA 1
ATOM 644 C C . CYS A 1 80 ? 17.498 10.563 -2.303 1.00 88.25 80 CYS A C 1
ATOM 646 O O . CYS A 1 80 ? 17.952 11.677 -2.070 1.00 88.25 80 CYS A O 1
ATOM 648 N N . ARG A 1 81 ? 17.383 9.634 -1.344 1.00 87.19 81 ARG A N 1
ATOM 649 C CA . ARG A 1 81 ? 17.721 9.892 0.064 1.00 87.19 81 ARG A CA 1
ATOM 650 C C . ARG A 1 81 ? 19.188 10.279 0.258 1.00 87.19 81 ARG A C 1
ATOM 652 O O . ARG A 1 81 ? 19.476 11.169 1.044 1.00 87.19 81 ARG A O 1
ATOM 659 N N . LYS A 1 82 ? 20.119 9.587 -0.411 1.00 89.19 82 LYS A N 1
ATOM 660 C CA . LYS A 1 82 ? 21.564 9.843 -0.261 1.00 89.19 82 LYS A CA 1
ATOM 661 C C . LYS A 1 82 ? 21.993 11.166 -0.884 1.00 89.19 82 LYS A C 1
ATOM 663 O O . LYS A 1 82 ? 22.882 11.813 -0.348 1.00 89.19 82 LYS A O 1
ATOM 668 N N . ALA A 1 83 ? 21.410 11.519 -2.024 1.00 88.50 83 ALA A N 1
ATOM 669 C CA . ALA A 1 83 ? 21.744 12.750 -2.723 1.00 88.50 83 ALA A CA 1
ATOM 670 C C . ALA A 1 83 ? 21.011 13.972 -2.144 1.00 88.50 83 ALA A C 1
ATOM 672 O O . ALA A 1 83 ? 21.461 15.088 -2.360 1.00 88.50 83 ALA A O 1
ATOM 673 N N . GLY A 1 84 ? 19.889 13.789 -1.434 1.00 81.38 84 GLY A N 1
ATOM 674 C CA . GLY A 1 84 ? 19.020 14.887 -0.978 1.00 81.38 84 GLY A CA 1
ATOM 675 C C . GLY A 1 84 ? 18.218 15.542 -2.112 1.00 81.38 84 GLY A C 1
ATOM 676 O O . GLY A 1 84 ? 17.199 16.177 -1.870 1.00 81.38 84 GLY A O 1
ATOM 677 N N . GLU A 1 85 ? 18.637 15.316 -3.354 1.00 75.06 85 GLU A N 1
ATOM 678 C CA . GLU A 1 85 ? 18.008 15.715 -4.604 1.00 75.06 85 GLU A CA 1
ATOM 679 C C . GLU A 1 85 ? 17.988 14.525 -5.579 1.00 75.06 85 GLU A C 1
ATOM 681 O O . GLU A 1 85 ? 18.807 13.608 -5.497 1.00 75.06 85 GLU A O 1
ATOM 686 N N . GLY A 1 86 ? 17.047 14.498 -6.523 1.00 76.19 86 GLY A N 1
ATOM 687 C CA . GLY A 1 86 ? 17.026 13.463 -7.557 1.00 76.19 86 GLY A CA 1
ATOM 688 C C . GLY A 1 86 ? 15.637 13.112 -8.062 1.00 76.19 86 GLY A C 1
ATOM 689 O O . GLY A 1 86 ? 14.621 13.557 -7.539 1.00 76.19 86 GLY A O 1
ATOM 690 N N . ARG A 1 87 ? 15.599 12.286 -9.109 1.00 80.88 87 ARG A N 1
ATOM 691 C CA . ARG A 1 87 ? 14.354 11.782 -9.695 1.00 80.88 87 ARG A CA 1
ATOM 692 C C . ARG A 1 87 ? 14.135 10.337 -9.281 1.00 80.88 87 ARG A C 1
ATOM 694 O O . ARG A 1 87 ? 15.038 9.517 -9.437 1.00 80.88 87 ARG A O 1
ATOM 701 N N . PHE A 1 88 ? 12.933 10.042 -8.796 1.00 85.62 88 PHE A N 1
ATOM 702 C CA . PHE A 1 88 ? 12.494 8.671 -8.587 1.00 85.62 88 PHE A CA 1
ATOM 703 C C . PHE A 1 88 ? 12.359 7.951 -9.938 1.00 85.62 88 PHE A C 1
ATOM 705 O O . PHE A 1 88 ? 11.759 8.470 -10.879 1.00 85.62 88 PHE A O 1
ATOM 712 N N . ILE A 1 89 ? 12.945 6.762 -10.022 1.00 82.12 89 ILE A N 1
ATOM 713 C CA . ILE A 1 89 ? 12.934 5.846 -11.157 1.00 82.12 89 ILE A CA 1
ATOM 714 C C . ILE A 1 89 ? 12.281 4.560 -10.648 1.00 82.12 89 ILE A C 1
ATOM 716 O O . ILE A 1 89 ? 12.872 3.815 -9.872 1.00 82.12 89 ILE A O 1
ATOM 720 N N . GLY A 1 90 ? 11.033 4.337 -11.042 1.00 84.44 90 GLY A N 1
ATOM 721 C CA . GLY A 1 90 ? 10.225 3.209 -10.594 1.00 84.44 90 GLY A CA 1
ATOM 722 C C . GLY A 1 90 ? 8.748 3.431 -10.902 1.00 84.44 90 GLY A C 1
ATOM 723 O O . GLY A 1 90 ? 8.367 4.449 -11.485 1.00 84.44 90 GLY A O 1
ATOM 724 N N . CYS A 1 91 ? 7.903 2.479 -10.512 1.00 85.94 91 CYS A N 1
ATOM 725 C CA . CYS A 1 91 ? 6.472 2.561 -10.777 1.00 85.94 91 CYS A CA 1
ATOM 726 C C . CYS A 1 91 ? 5.784 3.530 -9.806 1.00 85.94 91 CYS A C 1
ATOM 728 O O . CYS A 1 91 ? 5.414 3.159 -8.690 1.00 85.94 91 CYS A O 1
ATOM 730 N N . ALA A 1 92 ? 5.595 4.779 -10.237 1.00 82.50 92 ALA A N 1
ATOM 731 C CA . ALA A 1 92 ? 4.953 5.815 -9.429 1.00 82.50 92 ALA A CA 1
ATOM 732 C C . ALA A 1 92 ? 3.530 5.423 -8.992 1.00 82.50 92 ALA A C 1
ATOM 734 O O . ALA A 1 92 ? 3.124 5.741 -7.882 1.00 82.50 92 ALA A O 1
ATOM 735 N N . GLN A 1 93 ? 2.791 4.684 -9.826 1.00 78.94 93 GLN A N 1
ATOM 736 C CA . GLN A 1 93 ? 1.443 4.208 -9.509 1.00 78.94 93 GLN A CA 1
ATOM 737 C C . GLN A 1 93 ? 1.445 3.204 -8.355 1.00 78.94 93 GLN A C 1
ATOM 739 O O . GLN A 1 93 ? 0.574 3.276 -7.492 1.00 78.94 93 GLN A O 1
ATOM 744 N N . LEU A 1 94 ? 2.418 2.286 -8.313 1.00 81.12 94 LEU A N 1
ATOM 745 C CA . LEU A 1 94 ? 2.549 1.336 -7.206 1.00 81.12 94 LEU A CA 1
ATOM 746 C C . LEU A 1 94 ? 2.995 2.035 -5.923 1.00 81.12 94 LEU A C 1
ATOM 748 O O . LEU A 1 94 ? 2.483 1.719 -4.855 1.00 81.12 94 LEU A O 1
ATOM 752 N N . LEU A 1 95 ? 3.893 3.019 -6.023 1.00 82.94 95 LEU A N 1
ATOM 753 C CA . LEU A 1 95 ? 4.290 3.821 -4.867 1.00 82.94 95 LEU A CA 1
ATOM 754 C C . LEU A 1 95 ? 3.112 4.636 -4.316 1.00 82.94 95 LEU A C 1
ATOM 756 O O . LEU A 1 95 ? 2.918 4.684 -3.109 1.00 82.94 95 LEU A O 1
ATOM 760 N N . LEU A 1 96 ? 2.301 5.228 -5.195 1.00 78.94 96 LEU A N 1
ATOM 761 C CA . LEU A 1 96 ? 1.084 5.946 -4.820 1.00 78.94 96 LEU A CA 1
ATOM 762 C C . LEU A 1 96 ? 0.039 5.006 -4.203 1.00 78.94 96 LEU A C 1
ATOM 764 O O . LEU A 1 96 ? -0.592 5.348 -3.211 1.00 78.94 96 LEU A O 1
ATOM 768 N N . THR A 1 97 ? -0.114 3.806 -4.765 1.00 76.81 97 THR A N 1
ATOM 769 C CA . THR A 1 97 ? -0.979 2.752 -4.216 1.00 76.81 97 THR A CA 1
ATOM 770 C C . THR A 1 97 ? -0.566 2.396 -2.793 1.00 76.81 97 THR A C 1
ATOM 772 O O . THR A 1 97 ? -1.398 2.415 -1.894 1.00 76.81 97 THR A O 1
ATOM 775 N N . TRP A 1 98 ? 0.726 2.127 -2.594 1.00 79.50 98 TRP A N 1
ATOM 776 C CA . TRP A 1 98 ? 1.304 1.860 -1.282 1.00 79.50 98 TRP A CA 1
ATOM 777 C C . TRP A 1 98 ? 1.074 3.041 -0.329 1.00 79.50 98 TRP A C 1
ATOM 779 O O . TRP A 1 98 ? 0.631 2.863 0.800 1.00 79.50 98 TRP A O 1
ATOM 789 N N . PHE A 1 99 ? 1.295 4.269 -0.797 1.00 78.31 99 PHE A N 1
ATOM 790 C CA . PHE A 1 99 ? 1.058 5.468 -0.000 1.00 78.31 99 PHE A CA 1
ATOM 791 C C . PHE A 1 99 ? -0.400 5.555 0.475 1.00 78.31 99 PHE A C 1
ATOM 793 O O . PHE A 1 99 ? -0.653 5.753 1.655 1.00 78.31 99 PHE A O 1
ATOM 800 N N . HIS A 1 100 ? -1.377 5.331 -0.401 1.00 74.81 100 HIS A N 1
ATOM 801 C CA . HIS A 1 100 ? -2.784 5.351 0.003 1.00 74.81 100 HIS A CA 1
ATOM 802 C C . HIS A 1 100 ? -3.179 4.189 0.917 1.00 74.81 100 HIS A C 1
ATOM 804 O O . HIS A 1 100 ? -3.988 4.398 1.815 1.00 74.81 100 HIS A O 1
ATOM 810 N N . SER A 1 101 ? -2.624 2.990 0.716 1.00 73.06 101 SER A N 1
ATOM 811 C CA . SER A 1 101 ? -2.990 1.816 1.516 1.00 73.06 101 SER A CA 1
ATOM 812 C C . SER A 1 101 ? -2.442 1.845 2.941 1.00 73.06 101 SER A C 1
ATOM 814 O O . SER A 1 101 ? -2.957 1.129 3.790 1.00 73.06 101 SER A O 1
ATOM 816 N N . HIS A 1 102 ? -1.382 2.614 3.193 1.00 75.44 102 HIS A N 1
ATOM 817 C CA . HIS A 1 102 ? -0.687 2.638 4.482 1.00 75.44 102 HIS A CA 1
ATOM 818 C C . HIS A 1 102 ? -0.933 3.929 5.286 1.00 75.44 102 HIS A C 1
ATOM 820 O O . HIS A 1 102 ? -0.664 3.970 6.483 1.00 75.44 102 HIS A O 1
ATOM 826 N N . PHE A 1 103 ? -1.456 4.992 4.669 1.00 74.25 103 PHE A N 1
ATOM 827 C CA . PHE A 1 103 ? -1.718 6.264 5.348 1.00 74.25 103 PHE A CA 1
ATOM 828 C C . PHE A 1 103 ? -3.163 6.327 5.868 1.00 74.25 103 PHE A C 1
ATOM 830 O O . PHE A 1 103 ? -4.094 6.695 5.148 1.00 74.25 103 PHE A O 1
ATOM 837 N N . GLY A 1 104 ? -3.335 6.006 7.154 1.00 60.12 104 GLY A N 1
ATOM 838 C CA . GLY A 1 104 ? -4.610 5.725 7.833 1.00 60.12 104 GLY A CA 1
ATOM 839 C C . GLY A 1 104 ? -5.563 6.905 8.094 1.00 60.12 104 GLY A C 1
ATOM 840 O O . GLY A 1 104 ? -6.322 6.871 9.061 1.00 60.12 104 GLY A O 1
ATOM 841 N N . LYS A 1 105 ? -5.558 7.964 7.270 1.00 54.28 105 LYS A N 1
ATOM 842 C CA . LYS A 1 105 ? -6.551 9.066 7.344 1.00 54.28 105 LYS A CA 1
ATOM 843 C C . LYS A 1 105 ? -7.611 9.022 6.237 1.00 54.28 105 LYS A C 1
ATOM 845 O O . LYS A 1 105 ? -8.283 10.025 5.998 1.00 54.28 105 LYS A O 1
ATOM 850 N N . VAL A 1 106 ? -7.758 7.901 5.538 1.00 47.97 106 VAL A N 1
ATOM 851 C CA . VAL A 1 106 ? -8.949 7.611 4.725 1.00 47.97 106 VAL A CA 1
ATOM 852 C C . VAL A 1 106 ? -9.896 6.833 5.633 1.00 47.97 106 VAL A C 1
ATOM 854 O O . VAL A 1 106 ? -9.429 5.944 6.338 1.00 47.97 106 VAL A O 1
ATOM 857 N N . ASP A 1 107 ? -11.165 7.240 5.705 1.00 42.38 107 ASP A N 1
ATOM 858 C CA . ASP A 1 107 ? -12.163 6.685 6.624 1.00 42.38 107 ASP A CA 1
ATOM 859 C C . ASP A 1 107 ? -12.015 5.171 6.783 1.00 42.38 107 ASP A C 1
ATOM 861 O O . ASP A 1 107 ? -11.971 4.440 5.793 1.00 42.38 107 ASP A O 1
ATOM 865 N N . LYS A 1 108 ? -11.896 4.722 8.040 1.00 45.41 108 LYS A N 1
ATOM 866 C CA . LYS A 1 108 ? -11.756 3.313 8.418 1.00 45.41 108 LYS A CA 1
ATOM 867 C C . LYS A 1 108 ? -12.981 2.539 7.938 1.00 45.41 108 LYS A C 1
ATOM 869 O O . LYS A 1 108 ? -13.936 2.347 8.688 1.00 45.41 108 LYS A O 1
ATOM 874 N N . VAL A 1 109 ? -12.954 2.077 6.694 1.00 34.50 109 VAL A N 1
ATOM 875 C CA . VAL A 1 109 ? -13.857 1.031 6.238 1.00 34.50 109 VAL A CA 1
ATOM 876 C C . VAL A 1 109 ? -13.347 -0.248 6.876 1.00 34.50 109 VAL A C 1
ATOM 878 O O . VAL A 1 109 ? -12.289 -0.775 6.538 1.00 34.50 109 VAL A O 1
ATOM 881 N N . SER A 1 110 ? -14.085 -0.672 7.893 1.00 37.09 110 SER A N 1
ATOM 882 C CA . SER A 1 110 ? -13.926 -1.925 8.608 1.00 37.09 110 SER A CA 1
ATOM 883 C C . SER A 1 110 ? -13.576 -3.078 7.671 1.00 37.09 110 SER A C 1
ATOM 885 O O . SER A 1 110 ? -14.192 -3.233 6.619 1.00 37.09 110 SER A O 1
ATOM 887 N N . TYR A 1 111 ? -12.616 -3.890 8.115 1.00 39.59 111 TYR A N 1
ATOM 888 C CA . TYR A 1 111 ? -12.269 -5.223 7.627 1.00 39.59 111 TYR A CA 1
ATOM 889 C C . TYR A 1 111 ? -13.378 -5.887 6.801 1.00 39.59 111 TYR A C 1
ATOM 891 O O . TYR A 1 111 ? -14.309 -6.484 7.345 1.00 39.59 111 TYR A O 1
ATOM 899 N N . LEU A 1 112 ? -13.253 -5.825 5.477 1.00 40.44 112 LEU A N 1
ATOM 900 C CA . LEU A 1 112 ? -13.996 -6.716 4.603 1.00 40.44 112 LEU A CA 1
ATOM 901 C C . LEU A 1 112 ? -13.195 -8.010 4.493 1.00 40.44 112 LEU A C 1
ATOM 903 O O . LEU A 1 112 ? -12.132 -8.051 3.880 1.00 40.44 112 LEU A O 1
ATOM 907 N N . VAL A 1 113 ? -13.733 -9.073 5.094 1.00 41.72 113 VAL A N 1
ATOM 908 C CA . VAL A 1 113 ? -13.478 -10.445 4.648 1.00 41.72 113 VAL A CA 1
ATOM 909 C C . VAL A 1 113 ? -13.669 -10.439 3.135 1.00 41.72 113 VAL A C 1
ATOM 911 O O . VAL A 1 113 ? -14.757 -10.114 2.661 1.00 41.72 113 VAL A O 1
ATOM 914 N N . PHE A 1 114 ? -12.592 -10.692 2.393 1.00 43.81 114 PHE A N 1
ATOM 915 C CA . PHE A 1 114 ? -12.563 -10.541 0.942 1.00 43.81 114 PHE A CA 1
ATOM 916 C C . PHE A 1 114 ? -13.708 -11.325 0.288 1.00 43.81 114 PHE A C 1
ATOM 918 O O . PHE A 1 114 ? -13.692 -12.555 0.341 1.00 43.81 114 PHE A O 1
ATOM 925 N N . PRO A 1 115 ? -14.690 -10.672 -0.364 1.00 47.78 115 PRO A N 1
ATOM 926 C CA . PRO A 1 115 ? -15.514 -11.382 -1.327 1.00 47.78 115 PRO A CA 1
ATOM 927 C C . PRO A 1 115 ? -14.626 -11.767 -2.519 1.00 47.78 115 PRO A C 1
ATOM 929 O O . PRO A 1 115 ? -13.709 -11.024 -2.873 1.00 47.78 115 PRO A O 1
ATOM 932 N N . GLU A 1 116 ? -14.931 -12.880 -3.189 1.00 50.84 116 GLU A N 1
ATOM 933 C CA . GLU A 1 116 ? -14.193 -13.445 -4.342 1.00 50.84 116 GLU A CA 1
ATOM 934 C C . GLU A 1 116 ? -13.955 -12.461 -5.519 1.00 50.84 116 GLU A C 1
ATOM 936 O O . GLU A 1 116 ? -13.226 -12.772 -6.456 1.00 50.84 116 GLU A O 1
ATOM 941 N N . ASN A 1 117 ? -14.522 -11.248 -5.463 1.00 55.47 117 ASN A N 1
ATOM 942 C CA . ASN A 1 117 ? -14.433 -10.190 -6.472 1.00 55.47 117 ASN A CA 1
ATOM 943 C C . ASN A 1 117 ? -13.592 -8.963 -6.061 1.00 55.47 117 ASN A C 1
ATOM 945 O O . ASN A 1 117 ? -13.597 -7.952 -6.777 1.00 55.47 117 ASN A O 1
ATOM 949 N N . TYR A 1 118 ? -12.898 -9.005 -4.920 1.00 59.78 118 TYR A N 1
ATOM 950 C CA . TYR A 1 118 ? -12.073 -7.890 -4.460 1.00 59.78 118 TYR A CA 1
ATOM 951 C C . TYR A 1 118 ? -10.862 -7.654 -5.381 1.00 59.78 118 TYR A C 1
ATOM 953 O O . TYR A 1 118 ? -10.126 -8.573 -5.735 1.00 59.78 118 TYR A O 1
ATOM 961 N N . SER A 1 119 ? -10.646 -6.399 -5.780 1.00 63.06 119 SER A N 1
ATOM 962 C CA . SER A 1 119 ? -9.491 -5.992 -6.581 1.00 63.06 119 SER A CA 1
ATOM 963 C C . SER A 1 119 ? -8.928 -4.685 -6.021 1.00 63.06 119 SER A C 1
ATOM 965 O O . SER A 1 119 ? -9.594 -3.656 -6.163 1.00 63.06 119 SER A O 1
ATOM 967 N N . PRO A 1 120 ? -7.699 -4.688 -5.467 1.00 62.47 120 PRO A N 1
ATOM 968 C CA . PRO A 1 120 ? -7.053 -3.477 -4.958 1.00 62.47 120 PRO A CA 1
ATOM 969 C C . PRO A 1 120 ? -7.026 -2.352 -5.998 1.00 62.47 120 PRO A C 1
ATOM 971 O O . PRO A 1 120 ? -7.272 -1.193 -5.692 1.00 62.47 120 PRO A O 1
ATOM 974 N N . LEU A 1 121 ? -6.807 -2.703 -7.271 1.00 64.88 121 LEU A N 1
ATOM 975 C CA . LEU A 1 121 ? -6.797 -1.742 -8.374 1.00 64.88 121 LEU A CA 1
ATOM 976 C C . LEU A 1 121 ? -8.158 -1.079 -8.600 1.00 64.88 121 LEU A C 1
ATOM 978 O O . LEU A 1 121 ? -8.195 0.099 -8.940 1.00 64.88 121 LEU A O 1
ATOM 982 N N . LYS A 1 122 ? -9.271 -1.799 -8.413 1.00 70.12 122 LYS A N 1
ATOM 983 C CA . LYS A 1 122 ? -10.609 -1.199 -8.522 1.00 70.12 122 LYS A CA 1
ATOM 984 C C . LYS A 1 122 ? -10.875 -0.240 -7.369 1.00 70.12 122 LYS A C 1
ATOM 986 O O . LYS A 1 122 ? -11.428 0.824 -7.607 1.00 70.12 122 LYS A O 1
ATOM 991 N N . GLU A 1 123 ? -10.452 -0.592 -6.159 1.00 68.38 123 GLU A N 1
ATOM 992 C CA . GLU A 1 123 ? -10.595 0.276 -4.992 1.00 68.38 123 GLU A CA 1
ATOM 993 C C . GLU A 1 123 ? -9.808 1.574 -5.175 1.00 68.38 123 GLU A C 1
ATOM 995 O O . GLU A 1 123 ? -10.398 2.639 -5.110 1.00 68.38 123 GLU A O 1
ATOM 1000 N N . ILE A 1 124 ? -8.533 1.503 -5.566 1.00 65.44 124 ILE A N 1
ATOM 1001 C CA . ILE A 1 124 ? -7.683 2.686 -5.811 1.00 65.44 124 ILE A CA 1
ATOM 1002 C C . ILE A 1 124 ? -8.265 3.624 -6.878 1.00 65.44 124 ILE A C 1
ATOM 1004 O O . ILE A 1 124 ? -8.061 4.835 -6.820 1.00 65.44 124 ILE A O 1
ATOM 1008 N N . VAL A 1 125 ? -8.959 3.080 -7.882 1.00 67.81 125 VAL A N 1
ATOM 1009 C CA . VAL A 1 125 ? -9.630 3.885 -8.916 1.00 67.81 125 VAL A CA 1
ATOM 1010 C C . VAL A 1 125 ? -10.855 4.612 -8.355 1.00 67.81 125 VAL A C 1
ATOM 1012 O O . VAL A 1 125 ? -11.163 5.709 -8.814 1.00 67.81 125 VAL A O 1
ATOM 1015 N N . VAL A 1 126 ? -11.546 4.008 -7.386 1.00 68.75 126 VAL A N 1
ATOM 1016 C CA . VAL A 1 126 ? -12.762 4.545 -6.757 1.00 68.75 126 VAL A CA 1
ATOM 1017 C C . VAL A 1 126 ? -12.434 5.453 -5.566 1.00 68.75 126 VAL A C 1
ATOM 1019 O O . VAL A 1 126 ? -13.202 6.371 -5.281 1.00 68.75 126 VAL A O 1
ATOM 1022 N N . THR A 1 127 ? -11.298 5.246 -4.893 1.00 64.12 127 THR A N 1
ATOM 1023 C CA . THR A 1 127 ? -10.860 6.060 -3.758 1.00 64.12 127 THR A CA 1
ATOM 1024 C C . THR A 1 127 ? -10.690 7.515 -4.199 1.00 64.12 127 THR A C 1
ATOM 1026 O O . THR A 1 127 ? -9.918 7.781 -5.128 1.00 64.12 127 THR A O 1
ATOM 1029 N N . PRO A 1 128 ? -11.369 8.475 -3.539 1.00 61.47 128 PRO A N 1
ATOM 1030 C CA . PRO A 1 128 ? -11.215 9.887 -3.843 1.00 61.47 128 PRO A CA 1
ATOM 1031 C C . PRO A 1 128 ? -9.748 10.277 -3.715 1.00 61.47 128 PRO A C 1
ATOM 1033 O O . PRO A 1 128 ? -9.144 10.177 -2.641 1.00 61.47 128 PRO A O 1
ATOM 1036 N N . ARG A 1 129 ? -9.158 10.711 -4.825 1.00 64.69 129 ARG A N 1
ATOM 1037 C CA . ARG A 1 129 ? -7.816 11.274 -4.792 1.00 64.69 129 ARG A CA 1
ATOM 1038 C C . ARG A 1 129 ? -7.899 12.616 -4.088 1.00 64.69 129 ARG A C 1
ATOM 1040 O O . ARG A 1 129 ? -8.762 13.433 -4.402 1.00 64.69 129 ARG A O 1
ATOM 1047 N N . ARG A 1 130 ? -6.994 12.846 -3.140 1.00 64.44 130 ARG A N 1
ATOM 1048 C CA . ARG A 1 130 ? -6.827 14.143 -2.472 1.00 64.44 130 ARG A CA 1
ATOM 1049 C C . ARG A 1 130 ? -6.074 15.114 -3.387 1.00 64.44 130 ARG A C 1
ATOM 1051 O O . ARG A 1 130 ? -5.028 15.648 -3.023 1.00 64.44 130 ARG A O 1
ATOM 1058 N N . ASP A 1 131 ? -6.590 15.269 -4.604 1.00 66.00 131 ASP A N 1
ATOM 1059 C CA . ASP A 1 131 ? -6.042 16.140 -5.647 1.00 66.00 131 ASP A CA 1
ATOM 1060 C C . ASP A 1 131 ? -6.269 17.632 -5.307 1.00 66.00 131 ASP A C 1
ATOM 1062 O O . ASP A 1 131 ? -5.744 18.514 -5.978 1.00 66.00 131 ASP A O 1
ATOM 1066 N N . ASP A 1 132 ? -7.038 17.920 -4.251 1.00 70.12 132 ASP A N 1
ATOM 1067 C CA . ASP A 1 132 ? -7.349 19.249 -3.717 1.00 70.12 132 ASP A CA 1
ATOM 1068 C C . ASP A 1 132 ? -6.306 19.783 -2.713 1.00 70.12 132 ASP A C 1
ATOM 1070 O O . ASP A 1 132 ? -6.391 20.930 -2.268 1.00 70.12 132 ASP A O 1
ATOM 1074 N N . ILE A 1 133 ? -5.319 18.969 -2.331 1.00 77.38 133 ILE A N 1
ATOM 1075 C CA . ILE A 1 133 ? -4.279 19.345 -1.367 1.00 77.38 133 ILE A CA 1
ATOM 1076 C C . ILE A 1 133 ? -3.078 19.957 -2.097 1.00 77.38 133 ILE A C 1
ATOM 1078 O O . ILE A 1 133 ? -2.513 19.333 -2.991 1.00 77.38 133 ILE A O 1
ATOM 1082 N N . SER A 1 134 ? -2.652 21.155 -1.676 1.00 85.62 134 SER A N 1
ATOM 1083 C CA . SER A 1 134 ? -1.455 21.810 -2.222 1.00 85.62 134 SER A CA 1
ATOM 1084 C C . SER A 1 134 ? -0.157 21.100 -1.821 1.00 85.62 134 SER A C 1
ATOM 1086 O O . SER A 1 134 ? -0.089 20.432 -0.783 1.00 85.62 134 SER A O 1
ATOM 1088 N N . ASP A 1 135 ? 0.900 21.296 -2.610 1.00 83.62 135 ASP A N 1
ATOM 1089 C CA . ASP A 1 135 ? 2.224 20.710 -2.367 1.00 83.62 135 ASP A CA 1
ATOM 1090 C C . ASP A 1 135 ? 2.780 21.081 -0.980 1.00 83.62 135 ASP A C 1
ATOM 1092 O O . ASP A 1 135 ? 3.331 20.231 -0.278 1.00 83.62 135 ASP A O 1
ATOM 1096 N N . GLU A 1 136 ? 2.582 22.323 -0.525 1.00 87.69 136 GLU A N 1
ATOM 1097 C CA . GLU A 1 136 ? 3.032 22.788 0.795 1.00 87.69 136 GLU A CA 1
ATOM 1098 C C . GLU A 1 136 ? 2.309 22.056 1.924 1.00 87.69 136 GLU A C 1
ATOM 1100 O O . GLU A 1 136 ? 2.913 21.693 2.937 1.00 87.69 136 GLU A O 1
ATOM 1105 N N . ARG A 1 137 ? 1.008 21.807 1.750 1.00 84.00 137 ARG A N 1
ATOM 1106 C CA . ARG A 1 137 ? 0.207 21.075 2.730 1.00 84.00 137 ARG A CA 1
ATOM 1107 C C . ARG A 1 137 ? 0.611 19.604 2.768 1.00 84.00 137 ARG A C 1
ATOM 1109 O O . ARG A 1 137 ? 0.697 19.043 3.859 1.00 84.00 137 ARG A O 1
ATOM 1116 N N . TRP A 1 138 ? 0.921 18.996 1.623 1.00 83.75 138 TRP A N 1
ATOM 1117 C CA . TRP A 1 138 ? 1.503 17.654 1.575 1.00 83.75 138 TRP A CA 1
ATOM 1118 C C . TRP A 1 138 ? 2.858 17.588 2.274 1.00 83.75 138 TRP A C 1
ATOM 1120 O O . TRP A 1 138 ? 3.061 16.712 3.112 1.00 83.75 138 TRP A O 1
ATOM 1130 N N . MET A 1 139 ? 3.757 18.533 2.000 1.00 84.56 139 MET A N 1
ATOM 1131 C CA . MET A 1 139 ? 5.061 18.629 2.664 1.00 84.56 139 MET A CA 1
ATOM 1132 C C . MET A 1 139 ? 4.906 18.726 4.185 1.00 84.56 139 MET A C 1
ATOM 1134 O O . MET A 1 139 ? 5.571 17.993 4.915 1.00 84.56 139 MET A O 1
ATOM 1138 N N . ALA A 1 140 ? 3.976 19.558 4.665 1.00 86.50 140 ALA A N 1
ATOM 1139 C CA . ALA A 1 140 ? 3.678 19.677 6.088 1.00 86.50 140 ALA A CA 1
ATOM 1140 C C . ALA A 1 140 ? 3.133 18.369 6.686 1.00 86.50 140 ALA A C 1
ATOM 1142 O O . ALA A 1 140 ? 3.544 17.988 7.779 1.00 86.50 140 ALA A O 1
ATOM 1143 N N . ILE A 1 141 ? 2.244 17.656 5.983 1.00 83.31 141 ILE A N 1
ATOM 1144 C CA . ILE A 1 141 ? 1.748 16.346 6.433 1.00 83.31 141 ILE A CA 1
ATOM 1145 C C . ILE A 1 141 ? 2.915 15.367 6.556 1.00 83.31 141 ILE A C 1
ATOM 1147 O O . ILE A 1 141 ? 3.099 14.791 7.623 1.00 83.31 141 ILE A O 1
ATOM 1151 N N . LEU A 1 142 ? 3.724 15.223 5.502 1.00 83.44 142 LEU A N 1
ATOM 1152 C CA . LEU A 1 142 ? 4.827 14.262 5.451 1.00 83.44 142 LEU A CA 1
ATOM 1153 C C . LEU A 1 142 ? 5.898 14.529 6.515 1.00 83.44 142 LEU A C 1
ATOM 1155 O O . LEU A 1 142 ? 6.424 13.588 7.099 1.00 83.44 142 LEU A O 1
ATOM 1159 N N . GLN A 1 143 ? 6.208 15.798 6.790 1.00 86.44 143 GLN A N 1
ATOM 1160 C CA . GLN A 1 143 ? 7.197 16.180 7.804 1.00 86.44 143 GLN A CA 1
ATOM 1161 C C . GLN A 1 143 ? 6.735 15.911 9.239 1.00 86.44 143 GLN A C 1
ATOM 1163 O O . GLN A 1 143 ? 7.573 15.702 10.111 1.00 86.44 143 GLN A O 1
ATOM 1168 N N . ASN A 1 144 ? 5.424 15.921 9.488 1.00 87.19 144 ASN A N 1
ATOM 1169 C CA . ASN A 1 144 ? 4.858 15.719 10.822 1.00 87.19 144 ASN A CA 1
ATOM 1170 C C . ASN A 1 144 ? 4.357 14.287 11.061 1.00 87.19 144 ASN A C 1
ATOM 1172 O O . ASN A 1 144 ? 3.855 14.008 12.151 1.00 87.19 144 ASN A O 1
ATOM 1176 N N . LEU A 1 145 ? 4.495 13.386 10.080 1.00 83.31 145 LEU A N 1
ATOM 1177 C CA . LEU A 1 145 ? 4.089 11.986 10.212 1.00 83.31 145 LEU A CA 1
ATOM 1178 C C . LEU A 1 145 ? 4.753 11.323 11.410 1.00 83.31 145 LEU A C 1
ATOM 1180 O O . LEU A 1 145 ? 5.979 11.332 11.540 1.00 83.31 145 LEU A O 1
ATOM 1184 N N . GLN A 1 146 ? 3.935 10.685 12.237 1.00 82.25 146 GLN A N 1
ATOM 1185 C CA . GLN A 1 146 ? 4.402 9.812 13.299 1.00 82.25 146 GLN A CA 1
ATOM 1186 C C . GLN A 1 146 ? 4.210 8.348 12.910 1.00 82.25 146 GLN A C 1
ATOM 1188 O O . GLN A 1 146 ? 3.425 8.011 12.024 1.00 82.25 146 GLN A O 1
ATOM 1193 N N . GLU A 1 147 ? 4.902 7.454 13.614 1.00 78.00 147 GLU A N 1
ATOM 1194 C CA . GLU A 1 147 ? 4.765 6.009 13.412 1.00 78.00 147 GLU A CA 1
ATOM 1195 C C . GLU A 1 147 ? 3.312 5.533 13.588 1.00 78.00 147 GLU A C 1
ATOM 1197 O O . GLU A 1 147 ? 2.892 4.606 12.907 1.00 78.00 147 GLU A O 1
ATOM 1202 N N . GLN A 1 148 ? 2.528 6.183 14.457 1.00 75.25 148 GLN A N 1
ATOM 1203 C CA . GLN A 1 148 ? 1.111 5.859 14.655 1.00 75.25 148 GLN A CA 1
ATOM 1204 C C . GLN A 1 148 ? 0.184 6.264 13.496 1.00 75.25 148 GLN A C 1
ATOM 1206 O O . GLN A 1 148 ? -0.947 5.789 13.445 1.00 75.25 148 GLN A O 1
ATOM 1211 N N . ASP A 1 149 ? 0.626 7.150 12.596 1.00 77.94 149 ASP A N 1
ATOM 1212 C CA . ASP A 1 149 ? -0.170 7.602 11.445 1.00 77.94 149 ASP A CA 1
ATOM 1213 C C . ASP A 1 149 ? -0.028 6.663 10.232 1.00 77.94 149 ASP A C 1
ATOM 1215 O O . ASP A 1 149 ? -0.741 6.818 9.235 1.00 77.94 149 ASP A O 1
ATOM 1219 N N . ILE A 1 150 ? 0.906 5.712 10.311 1.00 77.69 150 ILE A N 1
ATOM 1220 C CA . ILE A 1 150 ? 1.239 4.762 9.255 1.00 77.69 150 ILE A CA 1
ATOM 1221 C C . ILE A 1 150 ? 0.816 3.374 9.727 1.00 77.69 150 ILE A C 1
ATOM 1223 O O . ILE A 1 150 ? 1.318 2.860 10.723 1.00 77.69 150 ILE A O 1
ATOM 1227 N N . GLU A 1 151 ? -0.089 2.743 8.992 1.00 75.62 151 GLU A N 1
ATOM 1228 C CA . GLU A 1 151 ? -0.332 1.311 9.132 1.00 75.62 151 GLU A CA 1
ATOM 1229 C C . GLU A 1 151 ? 0.789 0.607 8.371 1.00 75.62 151 GLU A C 1
ATOM 1231 O O . GLU A 1 151 ? 0.876 0.781 7.165 1.00 75.62 151 GLU A O 1
ATOM 1236 N N . TRP A 1 152 ? 1.684 -0.156 9.005 1.00 74.25 152 TRP A N 1
ATOM 1237 C CA . TRP A 1 152 ? 2.792 -0.820 8.291 1.00 74.25 152 TRP A CA 1
ATOM 1238 C C . TRP A 1 152 ? 2.345 -2.087 7.569 1.00 74.25 152 TRP A C 1
ATOM 1240 O O . TRP A 1 152 ? 3.010 -2.558 6.643 1.00 74.25 152 TRP A O 1
ATOM 1250 N N . ILE A 1 153 ? 1.191 -2.620 7.961 1.00 69.88 153 ILE A N 1
ATOM 1251 C CA . ILE A 1 153 ? 0.561 -3.784 7.355 1.00 69.88 153 ILE A CA 1
ATOM 1252 C C . ILE A 1 153 ? -0.696 -3.311 6.645 1.00 69.88 153 ILE A C 1
ATOM 1254 O O . ILE A 1 153 ? -1.670 -2.942 7.295 1.00 69.88 153 ILE A O 1
ATOM 1258 N N . ALA A 1 154 ? -0.694 -3.369 5.315 1.00 64.31 154 ALA A N 1
ATOM 1259 C CA . ALA A 1 154 ? -1.926 -3.169 4.573 1.00 64.31 154 ALA A CA 1
ATOM 1260 C C . ALA A 1 154 ? -2.908 -4.292 4.964 1.00 64.31 154 ALA A C 1
ATOM 1262 O O . ALA A 1 154 ? -2.500 -5.460 4.951 1.00 64.31 154 ALA A O 1
ATOM 1263 N N . PRO A 1 155 ? -4.194 -3.996 5.230 1.00 57.41 155 PRO A N 1
ATOM 1264 C CA . PRO A 1 155 ? -5.214 -5.007 5.553 1.00 57.41 155 PRO A CA 1
ATOM 1265 C C . PRO A 1 155 ? -5.334 -6.146 4.522 1.00 57.41 155 PRO A C 1
ATOM 1267 O O . PRO A 1 155 ? -5.918 -7.188 4.794 1.00 57.41 155 PRO A O 1
ATOM 1270 N N . LEU A 1 156 ? -4.756 -5.937 3.337 1.00 56.00 156 LEU A N 1
ATOM 1271 C CA . LEU A 1 156 ? -4.763 -6.809 2.167 1.00 56.00 156 LEU A CA 1
ATOM 1272 C C . LEU A 1 156 ? -3.702 -7.916 2.178 1.00 56.00 156 LEU A C 1
ATOM 1274 O O . LEU A 1 156 ? -3.714 -8.765 1.290 1.00 56.00 156 LEU A O 1
ATOM 1278 N N . LEU A 1 157 ? -2.768 -7.905 3.132 1.00 60.69 157 LEU A N 1
ATOM 1279 C CA . LEU A 1 157 ? -1.633 -8.827 3.171 1.00 60.69 157 LEU A CA 1
ATOM 1280 C C . LEU A 1 157 ? -1.603 -9.620 4.481 1.00 60.69 157 LEU A C 1
ATOM 1282 O O . LEU A 1 157 ? -1.146 -9.127 5.511 1.00 60.69 157 LEU A O 1
ATOM 1286 N N . LEU A 1 158 ? -2.019 -10.885 4.405 1.00 56.47 158 LEU A N 1
ATOM 1287 C CA . LEU A 1 158 ? -1.607 -11.933 5.338 1.00 56.47 158 LEU A CA 1
ATOM 1288 C C . LEU A 1 158 ? -0.548 -12.778 4.618 1.00 56.47 158 LEU A C 1
ATOM 1290 O O . LEU A 1 158 ? -0.889 -13.512 3.693 1.00 56.47 158 LEU A O 1
ATOM 1294 N N . PRO A 1 159 ? 0.744 -12.613 4.934 1.00 58.16 159 PRO A N 1
ATOM 1295 C CA . PRO A 1 159 ? 1.778 -13.404 4.289 1.00 58.16 159 PRO A CA 1
ATOM 1296 C C . PRO A 1 159 ? 1.790 -14.831 4.850 1.00 58.16 159 PRO A C 1
ATOM 1298 O O . PRO A 1 159 ? 2.027 -15.014 6.042 1.00 58.16 159 PRO A O 1
ATOM 1301 N N . ASP A 1 160 ? 1.597 -15.824 3.978 1.00 55.09 160 ASP A N 1
ATOM 1302 C CA . ASP A 1 160 ? 1.699 -17.248 4.337 1.00 55.09 160 ASP A CA 1
ATOM 1303 C C . ASP A 1 160 ? 3.165 -17.692 4.528 1.00 55.09 160 ASP A C 1
ATOM 1305 O O . ASP A 1 160 ? 3.478 -18.435 5.455 1.00 55.09 160 ASP A O 1
ATOM 1309 N N . GLU A 1 161 ? 4.094 -17.191 3.699 1.00 65.62 161 GLU A N 1
ATOM 1310 C CA . GLU A 1 161 ? 5.530 -17.502 3.774 1.00 65.62 161 GLU A CA 1
ATOM 1311 C C . GLU A 1 161 ? 6.396 -16.264 3.469 1.00 65.62 161 GLU A C 1
ATOM 1313 O O . GLU A 1 161 ? 6.169 -15.549 2.491 1.00 65.62 161 GLU A O 1
ATOM 1318 N N . ILE A 1 162 ? 7.421 -16.005 4.295 1.00 69.25 162 ILE A N 1
ATOM 1319 C CA . ILE A 1 162 ? 8.334 -14.858 4.140 1.00 69.25 162 ILE A CA 1
ATOM 1320 C C . ILE A 1 162 ? 9.775 -15.347 4.015 1.00 69.25 162 ILE A C 1
ATOM 1322 O O . ILE A 1 162 ? 10.335 -15.955 4.929 1.00 69.25 162 ILE A O 1
ATOM 1326 N N . LEU A 1 163 ? 10.425 -14.991 2.906 1.00 72.00 163 LEU A N 1
ATOM 1327 C CA . LEU A 1 163 ? 11.865 -15.170 2.753 1.00 72.00 163 LEU A CA 1
ATOM 1328 C C . LEU A 1 163 ? 12.606 -14.141 3.618 1.00 72.00 163 LEU A C 1
ATOM 1330 O O . LEU A 1 163 ? 12.609 -12.954 3.297 1.00 72.00 163 LEU A O 1
ATOM 1334 N N . TYR A 1 164 ? 13.243 -14.592 4.703 1.00 77.94 1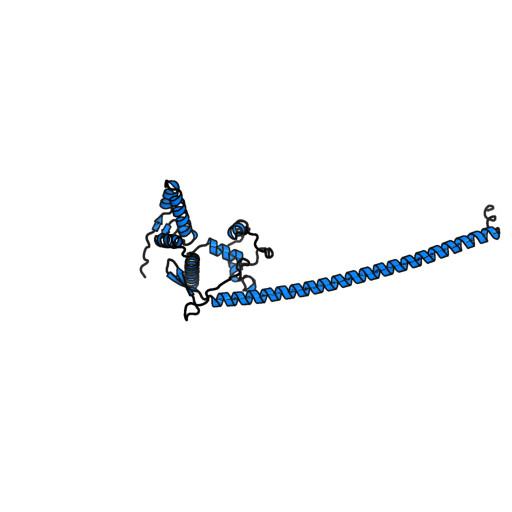64 TYR A N 1
ATOM 1335 C CA . TYR A 1 164 ? 13.876 -13.698 5.682 1.00 77.94 164 TYR A CA 1
ATOM 1336 C C . TYR A 1 164 ? 15.413 -13.681 5.662 1.00 77.94 164 TYR A C 1
ATOM 1338 O O . TYR A 1 164 ? 16.011 -12.743 6.187 1.00 77.94 164 TYR A O 1
ATOM 1346 N N . ARG A 1 165 ? 16.057 -14.683 5.048 1.00 80.50 165 ARG A N 1
ATOM 1347 C CA . ARG A 1 165 ? 17.522 -14.809 4.952 1.00 80.50 165 ARG A CA 1
ATOM 1348 C C . ARG A 1 165 ? 17.948 -15.492 3.656 1.00 80.50 165 ARG A C 1
ATOM 1350 O O . ARG A 1 165 ? 17.201 -16.295 3.102 1.00 80.50 165 ARG A O 1
ATOM 1357 N N . CYS A 1 166 ? 19.169 -15.217 3.205 1.00 81.69 166 CYS A N 1
ATOM 1358 C CA . CYS A 1 166 ? 19.795 -15.888 2.066 1.00 81.69 166 CYS A CA 1
ATOM 1359 C C . CYS A 1 166 ? 21.107 -16.541 2.521 1.00 81.69 166 CYS A C 1
ATOM 1361 O O . CYS A 1 166 ? 22.122 -15.869 2.712 1.00 81.69 166 CYS A O 1
ATOM 1363 N N . GLY A 1 167 ? 21.093 -17.860 2.739 1.00 84.94 167 GLY A N 1
ATOM 1364 C CA . GLY A 1 167 ? 22.233 -18.578 3.315 1.00 84.94 167 GLY A CA 1
ATOM 1365 C C . GLY A 1 167 ? 22.565 -18.072 4.723 1.00 84.94 167 GLY A C 1
ATOM 1366 O O . GLY A 1 167 ? 21.736 -18.169 5.630 1.00 84.94 167 GLY A O 1
ATOM 1367 N N . ASN A 1 168 ? 23.766 -17.514 4.897 1.00 85.25 168 ASN A N 1
ATOM 1368 C CA . ASN A 1 168 ? 24.247 -16.945 6.165 1.00 85.25 168 ASN A CA 1
ATOM 1369 C C . ASN A 1 168 ? 24.008 -15.433 6.301 1.00 85.25 168 ASN A C 1
ATOM 1371 O O . ASN A 1 168 ? 24.443 -14.839 7.282 1.00 85.25 168 ASN A O 1
ATOM 1375 N N . PHE A 1 169 ? 23.346 -14.806 5.328 1.00 80.62 169 PHE A N 1
ATOM 1376 C CA . PHE A 1 169 ? 23.065 -13.376 5.348 1.00 80.62 169 PHE A CA 1
ATOM 1377 C C . PHE A 1 169 ? 21.630 -13.106 5.805 1.00 80.62 169 PHE A C 1
ATOM 1379 O O . PHE A 1 169 ? 20.681 -13.646 5.235 1.00 80.62 169 PHE A O 1
ATOM 1386 N N . ASP A 1 170 ? 21.478 -12.194 6.767 1.00 83.25 170 ASP A N 1
ATOM 1387 C CA . ASP A 1 170 ? 20.183 -11.701 7.271 1.00 83.25 170 ASP A CA 1
ATOM 1388 C C . ASP A 1 170 ? 19.499 -10.695 6.319 1.00 83.25 170 ASP A C 1
ATOM 1390 O O . ASP A 1 170 ? 18.561 -9.983 6.683 1.00 83.25 170 ASP A O 1
ATOM 1394 N N . TRP A 1 171 ? 19.990 -10.608 5.083 1.00 85.06 171 TRP A N 1
ATOM 1395 C CA . TRP A 1 171 ? 19.451 -9.778 4.018 1.00 85.06 171 TRP A CA 1
ATOM 1396 C C . TRP A 1 171 ? 19.298 -10.597 2.737 1.00 85.06 171 TRP A C 1
ATOM 1398 O O . TRP A 1 171 ? 20.039 -11.548 2.479 1.00 85.06 171 TRP A O 1
ATOM 1408 N N . VAL A 1 172 ? 18.309 -10.220 1.931 1.00 86.00 172 VAL A N 1
ATOM 1409 C CA . VAL A 1 172 ? 17.968 -10.872 0.666 1.00 86.00 172 VAL A CA 1
ATOM 1410 C C . VAL A 1 172 ? 18.377 -9.944 -0.482 1.00 86.00 172 VAL A C 1
ATOM 1412 O O . VAL A 1 172 ? 17.885 -8.812 -0.543 1.00 86.00 172 VAL A O 1
ATOM 1415 N N . PRO A 1 173 ? 19.268 -10.373 -1.397 1.00 87.38 173 PRO A N 1
ATOM 1416 C CA . PRO A 1 173 ? 19.573 -9.604 -2.596 1.00 87.38 173 PRO A CA 1
ATOM 1417 C C . PRO A 1 173 ? 18.352 -9.580 -3.521 1.00 87.38 173 PRO A C 1
ATOM 1419 O O . PRO A 1 173 ? 17.928 -10.613 -4.035 1.00 87.38 173 PRO A O 1
ATOM 1422 N N . LEU A 1 174 ? 17.805 -8.392 -3.766 1.00 88.88 174 LEU A N 1
ATOM 1423 C CA . LEU A 1 174 ? 16.810 -8.167 -4.805 1.00 88.88 174 LEU A CA 1
ATOM 1424 C C . LEU A 1 174 ? 17.525 -7.741 -6.084 1.00 88.88 174 LEU A C 1
ATOM 1426 O O . LEU A 1 174 ? 18.227 -6.726 -6.106 1.00 88.88 174 LEU A O 1
ATOM 1430 N N . LEU A 1 175 ? 17.350 -8.523 -7.146 1.00 86.81 175 LEU A N 1
ATOM 1431 C CA . LEU A 1 175 ? 17.926 -8.229 -8.451 1.00 86.81 175 LEU A CA 1
ATOM 1432 C C . LEU A 1 175 ? 16.940 -7.401 -9.279 1.00 86.81 175 LEU A C 1
ATOM 1434 O O . LEU A 1 175 ? 15.844 -7.857 -9.597 1.00 86.81 175 LEU A O 1
ATOM 1438 N N . GLY A 1 176 ? 17.344 -6.182 -9.622 1.00 86.06 176 GLY A N 1
ATOM 1439 C CA . GLY A 1 176 ? 16.635 -5.294 -10.533 1.00 86.06 176 GLY A CA 1
ATOM 1440 C C . GLY A 1 176 ? 17.324 -5.200 -11.890 1.00 86.06 176 GLY A C 1
ATOM 1441 O O . GLY A 1 176 ? 18.426 -5.702 -12.104 1.00 86.06 176 GLY A O 1
ATOM 1442 N N . ILE A 1 177 ? 16.671 -4.495 -12.811 1.00 84.44 177 ILE A N 1
ATOM 1443 C CA . ILE A 1 177 ? 17.140 -4.315 -14.194 1.00 84.44 177 ILE A CA 1
ATOM 1444 C C . ILE A 1 177 ? 18.438 -3.504 -14.241 1.00 84.44 177 ILE A C 1
ATOM 1446 O O . ILE A 1 177 ? 19.331 -3.785 -15.035 1.00 84.44 177 ILE A O 1
ATOM 1450 N N . TRP A 1 178 ? 18.549 -2.497 -13.372 1.00 85.75 178 TRP A N 1
ATOM 1451 C CA . TRP A 1 178 ? 19.677 -1.563 -13.346 1.00 85.75 178 TRP A CA 1
ATOM 1452 C C . TRP A 1 178 ? 20.654 -1.821 -12.194 1.00 85.75 178 TRP A C 1
ATOM 1454 O O . TRP A 1 178 ? 21.500 -0.976 -11.897 1.00 85.75 178 TRP A O 1
ATOM 1464 N N . GLY A 1 179 ? 20.541 -2.972 -11.529 1.00 86.00 179 GLY A N 1
ATOM 1465 C CA . GLY A 1 179 ? 21.426 -3.384 -10.444 1.00 86.00 179 GLY A CA 1
ATOM 1466 C C . GLY A 1 179 ? 20.702 -4.141 -9.336 1.00 86.00 179 GLY A C 1
ATOM 1467 O O . GLY A 1 179 ? 19.504 -4.392 -9.411 1.00 86.00 179 GLY A O 1
ATOM 1468 N N . ALA A 1 180 ? 21.443 -4.485 -8.286 1.00 87.56 180 ALA A N 1
ATOM 1469 C CA . ALA A 1 180 ? 20.916 -5.182 -7.119 1.00 87.56 180 ALA A CA 1
ATOM 1470 C C . ALA A 1 180 ? 20.817 -4.254 -5.900 1.00 87.56 180 ALA A C 1
ATOM 1472 O O . ALA A 1 180 ? 21.599 -3.310 -5.752 1.00 87.56 180 ALA A O 1
ATOM 1473 N N . VAL A 1 181 ? 19.880 -4.555 -5.004 1.00 88.94 181 VAL A N 1
ATOM 1474 C CA . VAL A 1 181 ? 19.736 -3.898 -3.700 1.00 88.94 181 VAL A CA 1
ATOM 1475 C C . VAL A 1 181 ? 19.483 -4.947 -2.622 1.00 88.94 181 VAL A C 1
ATOM 1477 O O . VAL A 1 181 ? 18.762 -5.915 -2.844 1.00 88.94 181 VAL A O 1
ATOM 1480 N N . GLY A 1 182 ? 20.094 -4.777 -1.452 1.00 87.88 182 GLY A N 1
ATOM 1481 C CA . GLY A 1 182 ? 19.810 -5.628 -0.300 1.00 87.88 182 GLY A CA 1
ATOM 1482 C C . GLY A 1 182 ? 18.508 -5.198 0.369 1.00 87.88 182 GLY A C 1
ATOM 1483 O O . GLY A 1 182 ? 18.371 -4.036 0.748 1.00 87.88 182 GLY A O 1
ATOM 1484 N N . ASN A 1 183 ? 17.571 -6.129 0.526 1.00 84.81 183 ASN A N 1
ATOM 1485 C CA . ASN A 1 183 ? 16.421 -5.972 1.409 1.00 84.81 183 ASN A CA 1
ATOM 1486 C C . ASN A 1 183 ? 16.727 -6.646 2.751 1.00 84.81 183 ASN A C 1
ATOM 1488 O O . ASN A 1 183 ? 17.367 -7.695 2.766 1.00 84.81 183 ASN A O 1
ATOM 1492 N N . VAL A 1 184 ? 16.258 -6.080 3.863 1.00 87.81 184 VAL A N 1
ATOM 1493 C CA . VAL A 1 184 ? 16.400 -6.663 5.207 1.00 87.81 184 VAL A CA 1
ATOM 1494 C C . VAL A 1 184 ? 15.004 -7.026 5.723 1.00 87.81 184 VAL A C 1
ATOM 1496 O O . VAL A 1 184 ? 14.386 -6.225 6.430 1.00 87.81 184 VAL A O 1
ATOM 1499 N N . PRO A 1 185 ? 14.474 -8.219 5.387 1.00 81.00 185 PRO A N 1
ATOM 1500 C CA . PRO A 1 185 ? 13.105 -8.598 5.740 1.00 81.00 185 PRO A CA 1
ATOM 1501 C C . PRO A 1 185 ? 12.853 -8.617 7.251 1.00 81.00 185 PRO A C 1
ATOM 1503 O O . PRO A 1 185 ? 11.737 -8.368 7.692 1.00 81.00 185 PRO A O 1
ATOM 1506 N N . LEU A 1 186 ? 13.894 -8.853 8.060 1.00 79.38 186 LEU A N 1
ATOM 1507 C CA . LEU A 1 186 ? 13.794 -8.824 9.521 1.00 79.38 186 LEU A CA 1
ATOM 1508 C C . LEU A 1 186 ? 13.321 -7.473 10.072 1.00 79.38 186 LEU A C 1
ATOM 1510 O O . LEU A 1 186 ? 12.660 -7.447 11.107 1.00 79.38 186 LEU A O 1
ATOM 1514 N N . LEU A 1 187 ? 13.639 -6.3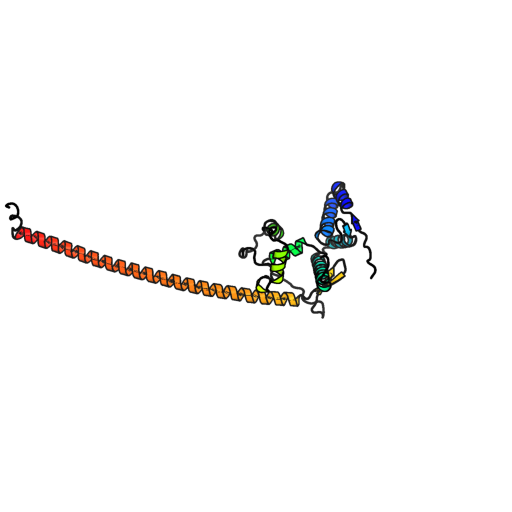56 9.410 1.00 80.94 187 LEU A N 1
ATOM 1515 C CA . LEU A 1 187 ? 13.137 -5.045 9.833 1.00 80.94 187 LEU A CA 1
ATOM 1516 C C . LEU A 1 187 ? 11.628 -4.941 9.601 1.00 80.94 187 LEU A C 1
ATOM 1518 O O . LEU A 1 187 ? 10.903 -4.528 10.500 1.00 80.94 187 LEU A O 1
ATOM 1522 N N . VAL A 1 188 ? 11.163 -5.413 8.444 1.00 76.62 188 VAL A N 1
ATOM 1523 C CA . VAL A 1 188 ? 9.736 -5.454 8.094 1.00 76.62 188 VAL A CA 1
ATOM 1524 C C . VAL A 1 188 ? 8.968 -6.363 9.057 1.00 76.62 188 VAL A C 1
ATOM 1526 O O . VAL A 1 188 ? 7.901 -6.000 9.535 1.00 76.62 188 VAL A O 1
ATOM 1529 N N . LEU A 1 189 ? 9.537 -7.516 9.421 1.00 75.06 189 LEU A N 1
ATOM 1530 C CA . LEU A 1 189 ? 8.941 -8.437 10.395 1.00 75.06 189 LEU A CA 1
ATOM 1531 C C . LEU A 1 189 ? 8.819 -7.834 11.801 1.00 75.06 189 LEU A C 1
ATOM 1533 O O . LEU A 1 189 ? 7.848 -8.108 12.505 1.00 75.06 189 LEU A O 1
ATOM 1537 N N . LYS A 1 190 ? 9.793 -7.022 12.227 1.00 78.56 190 LYS A N 1
ATOM 1538 C CA . LYS A 1 190 ? 9.713 -6.316 13.514 1.00 78.56 190 LYS A CA 1
ATOM 1539 C C . LYS A 1 190 ? 8.569 -5.306 13.518 1.00 78.56 190 LYS A C 1
ATOM 1541 O O . LYS A 1 190 ? 7.781 -5.321 14.457 1.00 78.56 190 LYS A O 1
ATOM 1546 N N . GLN A 1 191 ? 8.446 -4.514 12.452 1.00 74.69 191 GLN A N 1
ATOM 1547 C CA . GLN A 1 191 ? 7.329 -3.580 12.273 1.00 74.69 191 GLN A CA 1
ATOM 1548 C C . GLN A 1 191 ? 5.990 -4.325 12.257 1.00 74.69 191 GLN A C 1
ATOM 1550 O O . GLN A 1 191 ? 5.058 -3.939 12.953 1.00 74.69 191 GLN A O 1
ATOM 1555 N N . TYR A 1 192 ? 5.929 -5.463 11.555 1.00 73.81 192 TYR A N 1
ATOM 1556 C CA . TYR A 1 192 ? 4.737 -6.305 11.496 1.00 73.81 192 TYR A CA 1
ATOM 1557 C C . TYR A 1 192 ? 4.279 -6.766 12.888 1.00 73.81 192 TYR A C 1
ATOM 1559 O O . TYR A 1 192 ? 3.105 -6.660 13.242 1.00 73.81 192 TYR A O 1
ATOM 1567 N N . ARG A 1 193 ? 5.212 -7.274 13.703 1.00 74.69 193 ARG A N 1
ATOM 1568 C CA . ARG A 1 193 ? 4.908 -7.730 15.065 1.00 74.69 193 ARG A CA 1
ATOM 1569 C C . ARG A 1 193 ? 4.402 -6.586 15.944 1.00 74.69 193 ARG A C 1
ATOM 1571 O O . ARG A 1 193 ? 3.393 -6.758 16.618 1.00 74.69 193 ARG A O 1
ATOM 1578 N N . GLN A 1 194 ? 5.080 -5.441 15.917 1.00 76.44 194 GLN A N 1
ATOM 1579 C CA . GLN A 1 194 ? 4.713 -4.275 16.727 1.00 76.44 194 GLN A CA 1
ATOM 1580 C C . GLN A 1 194 ? 3.309 -3.760 16.382 1.00 76.44 194 GLN A C 1
ATOM 1582 O O . GLN A 1 194 ? 2.510 -3.498 17.280 1.00 76.44 194 GLN A O 1
ATOM 1587 N N . ASP A 1 195 ? 2.974 -3.692 15.094 1.00 73.25 195 ASP A N 1
ATOM 1588 C CA . ASP A 1 195 ? 1.643 -3.291 14.633 1.00 73.25 195 ASP A CA 1
ATOM 1589 C C . ASP A 1 195 ? 0.547 -4.276 15.033 1.00 73.25 195 ASP A C 1
ATOM 1591 O O . ASP A 1 195 ? -0.580 -3.880 15.340 1.00 73.25 195 ASP A O 1
ATOM 1595 N N . PHE A 1 196 ? 0.850 -5.574 15.010 1.00 73.12 196 PHE A N 1
ATOM 1596 C CA . PHE A 1 196 ? -0.080 -6.601 15.462 1.00 73.12 196 PHE A CA 1
ATOM 1597 C C . PHE A 1 196 ? -0.355 -6.488 16.968 1.00 73.12 196 PHE A C 1
ATOM 1599 O O . PHE A 1 196 ? -1.514 -6.438 17.375 1.00 73.12 196 PHE A O 1
ATOM 1606 N N . GLU A 1 197 ? 0.695 -6.371 17.785 1.00 78.69 197 GLU A N 1
ATOM 1607 C CA . GLU A 1 197 ? 0.582 -6.196 19.239 1.00 78.69 197 GLU A CA 1
ATOM 1608 C C . GLU A 1 197 ? -0.201 -4.920 19.595 1.00 78.69 197 GLU A C 1
ATOM 1610 O O . GLU A 1 197 ? -1.120 -4.966 20.413 1.00 78.69 197 GLU A O 1
ATOM 1615 N N . ARG A 1 198 ? 0.080 -3.797 18.916 1.00 79.50 198 ARG A N 1
ATOM 1616 C CA . ARG A 1 198 ? -0.651 -2.530 19.094 1.00 79.50 198 ARG A CA 1
ATOM 1617 C C . ARG A 1 198 ? -2.145 -2.674 18.783 1.00 79.50 198 ARG A C 1
ATOM 1619 O O . ARG A 1 198 ? -2.973 -2.164 19.536 1.00 79.50 198 ARG A O 1
ATOM 1626 N N . ARG A 1 199 ? -2.503 -3.349 17.682 1.00 75.38 199 ARG A N 1
ATOM 1627 C CA . ARG A 1 199 ? -3.911 -3.557 17.293 1.00 75.38 199 ARG A CA 1
ATOM 1628 C C . ARG A 1 199 ? -4.665 -4.422 18.294 1.00 75.38 199 ARG A C 1
ATOM 1630 O O . ARG A 1 199 ? -5.810 -4.103 18.600 1.00 75.38 199 ARG A O 1
ATOM 1637 N N . ASN A 1 200 ? -4.031 -5.470 18.815 1.00 73.25 200 ASN A N 1
ATOM 1638 C CA . ASN A 1 200 ? -4.652 -6.306 19.840 1.00 73.25 200 ASN A CA 1
ATOM 1639 C C . ASN A 1 200 ? -4.945 -5.501 21.109 1.00 73.25 200 ASN A C 1
ATOM 1641 O O . ASN A 1 200 ? -6.059 -5.579 21.609 1.00 73.25 200 ASN A O 1
ATOM 1645 N N . ALA A 1 201 ? -4.020 -4.645 21.552 1.00 82.19 201 ALA A N 1
ATOM 1646 C CA . ALA A 1 201 ? -4.251 -3.786 22.714 1.00 82.19 201 ALA A CA 1
ATOM 1647 C C . ALA A 1 201 ? -5.405 -2.774 22.510 1.00 82.19 201 ALA A C 1
ATOM 1649 O O . ALA A 1 201 ? -6.198 -2.548 23.422 1.00 82.19 201 ALA A O 1
ATOM 1650 N N . ASP A 1 202 ? -5.543 -2.172 21.318 1.00 81.00 202 ASP A N 1
ATOM 1651 C CA . ASP A 1 202 ? -6.680 -1.279 21.005 1.00 81.00 202 ASP A CA 1
ATOM 1652 C C . ASP A 1 202 ? -8.019 -2.034 20.988 1.00 81.00 202 ASP A C 1
ATOM 1654 O O . ASP A 1 202 ? -9.039 -1.517 21.446 1.00 81.00 202 ASP A O 1
ATOM 1658 N N . LEU A 1 203 ? -8.020 -3.268 20.474 1.00 77.56 203 LEU A N 1
ATOM 1659 C CA . LEU A 1 203 ? -9.198 -4.133 20.472 1.00 77.56 203 LEU A CA 1
ATOM 1660 C C . LEU A 1 203 ? -9.588 -4.566 21.887 1.00 77.56 203 LEU A C 1
ATOM 1662 O O . LEU A 1 203 ? -10.765 -4.476 22.222 1.00 77.56 203 LEU A O 1
ATOM 1666 N N . GLU A 1 204 ? -8.629 -4.976 22.717 1.00 84.75 204 GLU A N 1
ATOM 1667 C CA . GLU A 1 204 ? -8.858 -5.321 24.126 1.00 84.75 204 GLU A CA 1
ATOM 1668 C C . GLU A 1 204 ? -9.488 -4.145 24.879 1.00 84.75 204 GLU A C 1
ATOM 1670 O O . GLU A 1 204 ? -10.545 -4.299 25.486 1.00 84.75 204 GLU A O 1
ATOM 1675 N N . LYS A 1 205 ? -8.941 -2.935 24.717 1.00 91.56 205 LYS A N 1
ATOM 1676 C CA . LYS A 1 205 ? -9.502 -1.721 25.326 1.00 91.56 205 LYS A CA 1
ATOM 1677 C C . LYS A 1 205 ? -10.929 -1.414 24.854 1.00 91.56 205 LYS A C 1
ATOM 1679 O O . LYS A 1 205 ? -11.767 -0.983 25.642 1.00 91.56 205 LYS A O 1
ATOM 1684 N N . LYS A 1 206 ? -11.228 -1.619 23.566 1.00 89.50 206 LYS A N 1
ATOM 1685 C CA . LYS A 1 206 ? -12.591 -1.453 23.027 1.00 89.50 206 LYS A CA 1
ATOM 1686 C C . LYS A 1 206 ? -13.561 -2.496 23.563 1.00 89.50 206 LYS A C 1
ATOM 1688 O O . LYS A 1 206 ? -14.728 -2.174 23.768 1.00 89.50 206 LYS A O 1
ATOM 1693 N N . ILE A 1 207 ? -13.102 -3.730 23.757 1.00 88.06 207 ILE A N 1
ATOM 1694 C CA . ILE A 1 207 ? -13.904 -4.793 24.364 1.00 88.06 207 ILE A CA 1
ATOM 1695 C C . ILE A 1 207 ? -14.231 -4.415 25.808 1.00 88.06 207 ILE A C 1
ATOM 1697 O O . ILE A 1 207 ? -15.407 -4.419 26.156 1.00 88.06 207 ILE A O 1
ATOM 1701 N N . GLU A 1 208 ? -13.239 -3.993 26.597 1.00 92.62 208 GLU A N 1
ATOM 1702 C CA . GLU A 1 208 ? -13.447 -3.521 27.973 1.00 92.62 208 GLU A CA 1
ATOM 1703 C C . GLU A 1 208 ? -14.457 -2.367 28.033 1.00 92.62 208 GLU A C 1
ATOM 1705 O O . GLU A 1 208 ? -15.413 -2.420 28.806 1.00 92.62 208 GLU A O 1
ATOM 1710 N N . GLN A 1 209 ? -14.312 -1.362 27.161 1.00 92.88 209 GLN A N 1
ATOM 1711 C CA . GLN A 1 209 ? -15.251 -0.239 27.091 1.00 92.88 209 GLN A CA 1
ATOM 1712 C C . GLN A 1 209 ? -16.678 -0.699 26.747 1.00 92.88 209 GLN A C 1
ATOM 1714 O O . GLN A 1 209 ? -17.640 -0.273 27.383 1.00 92.88 209 GLN A O 1
ATOM 1719 N N . MET A 1 210 ? -16.837 -1.582 25.756 1.00 92.25 210 MET A N 1
ATOM 1720 C CA . MET A 1 210 ? -18.153 -2.123 25.404 1.00 92.25 210 MET A CA 1
ATOM 1721 C C . MET A 1 210 ? -18.759 -2.961 26.536 1.00 92.25 210 MET A C 1
ATOM 1723 O O . MET A 1 210 ? -19.979 -2.974 26.706 1.00 92.25 210 MET A O 1
ATOM 1727 N N . GLU A 1 211 ? -17.942 -3.684 27.302 1.00 93.38 211 GLU A N 1
ATOM 1728 C CA . GLU A 1 211 ? -18.401 -4.446 28.464 1.00 93.38 211 GLU A CA 1
ATOM 1729 C C . GLU A 1 211 ? -18.876 -3.530 29.600 1.00 93.38 211 GLU A C 1
ATOM 1731 O O . GLU A 1 211 ? -19.910 -3.819 30.212 1.00 93.38 211 GLU A O 1
ATOM 1736 N N . GLU A 1 212 ? -18.195 -2.405 29.827 1.00 93.50 212 GLU A N 1
ATOM 1737 C CA . GLU A 1 212 ? -18.611 -1.367 30.775 1.00 93.50 212 GLU A CA 1
ATOM 1738 C C . GLU A 1 212 ? -19.927 -0.701 30.342 1.00 93.50 212 GLU A C 1
ATOM 1740 O O . GLU A 1 212 ? -20.889 -0.661 31.113 1.00 93.50 212 GLU A O 1
ATOM 1745 N N . GLU A 1 213 ? -20.029 -0.267 29.082 1.00 94.12 213 GLU A N 1
ATOM 1746 C CA . GLU A 1 213 ? -21.260 0.306 28.517 1.00 94.12 213 GLU A CA 1
ATOM 1747 C C . GLU A 1 213 ? -22.436 -0.681 28.613 1.00 94.12 213 GLU A C 1
ATOM 1749 O O . GLU A 1 213 ? -23.545 -0.316 29.010 1.00 94.12 213 GLU A O 1
ATOM 1754 N N . LYS A 1 214 ? -22.193 -1.966 28.337 1.00 94.50 214 LYS A N 1
ATOM 1755 C CA . LYS A 1 214 ? -23.191 -3.032 28.489 1.00 94.50 214 LYS A CA 1
ATOM 1756 C C . LYS A 1 214 ? -23.610 -3.244 29.946 1.00 94.50 214 LYS A C 1
ATOM 1758 O O . LYS A 1 214 ? -24.774 -3.572 30.185 1.00 94.50 214 LYS A O 1
ATOM 1763 N N . MET A 1 215 ? -22.696 -3.119 30.910 1.00 94.56 215 MET A N 1
ATOM 1764 C CA . MET A 1 215 ? -23.026 -3.211 32.336 1.00 94.56 215 MET A CA 1
ATOM 1765 C C . MET A 1 215 ? -23.913 -2.039 32.765 1.00 94.56 215 MET A C 1
ATOM 1767 O O . MET A 1 215 ? -24.940 -2.270 33.402 1.00 94.56 215 MET A O 1
ATOM 1771 N N . ASN A 1 216 ? -23.573 -0.816 32.353 1.00 93.19 216 ASN A N 1
ATOM 1772 C CA . ASN A 1 216 ? -24.354 0.384 32.657 1.00 93.19 216 ASN A CA 1
ATOM 1773 C C . ASN A 1 216 ? -25.777 0.289 32.091 1.00 93.19 216 ASN A C 1
ATOM 1775 O O . ASN A 1 216 ? -26.742 0.437 32.834 1.00 93.19 216 ASN A O 1
ATOM 1779 N N . LEU A 1 217 ? -25.921 -0.112 30.824 1.00 95.06 217 LEU A N 1
ATOM 1780 C CA . LEU A 1 217 ? -27.238 -0.318 30.211 1.00 95.06 217 LEU A CA 1
ATOM 1781 C C . LEU A 1 217 ? -28.077 -1.380 30.940 1.00 95.06 217 LEU A C 1
ATOM 1783 O O . LEU A 1 217 ? -29.297 -1.258 31.021 1.00 95.06 217 LEU A O 1
ATOM 1787 N N . ARG A 1 218 ? -27.451 -2.436 31.479 1.00 94.62 218 ARG A N 1
ATOM 1788 C CA . ARG A 1 218 ? -28.164 -3.436 32.293 1.00 94.62 218 ARG A CA 1
ATOM 1789 C C . ARG A 1 218 ? -28.691 -2.838 33.593 1.00 94.62 218 ARG A C 1
ATOM 1791 O O . ARG A 1 218 ? -29.825 -3.137 33.957 1.00 94.62 218 ARG A O 1
ATOM 1798 N N . LEU A 1 219 ? -27.892 -2.008 34.264 1.00 95.00 219 LEU A N 1
ATOM 1799 C CA . LEU A 1 219 ? -28.313 -1.317 35.484 1.00 95.00 219 LEU A CA 1
ATOM 1800 C C . LEU A 1 219 ? -29.481 -0.365 35.205 1.00 95.00 219 LEU A C 1
ATOM 1802 O O . LEU A 1 219 ? -30.463 -0.399 35.943 1.00 95.00 219 LEU A O 1
ATOM 1806 N N . ASP A 1 220 ? -29.423 0.403 34.115 1.00 94.25 220 ASP A N 1
ATOM 1807 C CA . ASP A 1 220 ? -30.503 1.312 33.712 1.00 94.25 220 ASP A CA 1
ATOM 1808 C C . ASP A 1 220 ? -31.821 0.558 33.469 1.00 94.25 220 ASP A C 1
ATOM 1810 O O . ASP A 1 220 ? -32.875 0.955 33.970 1.00 94.25 220 ASP A O 1
ATOM 1814 N N . ILE A 1 221 ? -31.759 -0.593 32.788 1.00 95.56 221 ILE A N 1
ATOM 1815 C CA . ILE A 1 221 ? -32.924 -1.463 32.562 1.00 95.56 221 ILE A CA 1
ATOM 1816 C C . ILE A 1 221 ? -33.505 -1.981 33.885 1.00 95.56 221 ILE A C 1
ATOM 1818 O O . ILE A 1 221 ? -34.727 -2.062 34.039 1.00 95.56 221 ILE A O 1
ATOM 1822 N N . ASP A 1 222 ? -32.660 -2.379 34.837 1.00 95.00 222 ASP A N 1
ATOM 1823 C CA . ASP A 1 222 ? -33.122 -2.901 36.127 1.00 95.00 222 ASP A CA 1
ATOM 1824 C C . ASP A 1 222 ? -33.740 -1.801 37.005 1.00 95.00 222 ASP A C 1
ATOM 1826 O O . ASP A 1 222 ? -34.731 -2.054 37.698 1.00 95.00 222 ASP A O 1
ATOM 1830 N N . ILE A 1 223 ? -33.222 -0.570 36.928 1.00 95.25 223 ILE A N 1
ATOM 1831 C CA . ILE A 1 223 ? -33.817 0.609 37.573 1.00 95.25 223 ILE A CA 1
ATOM 1832 C C . ILE A 1 223 ? -35.197 0.898 36.975 1.00 95.25 223 ILE A C 1
ATOM 1834 O O . ILE A 1 223 ? -36.172 0.993 37.725 1.00 95.25 223 ILE A O 1
ATOM 1838 N N . GLU A 1 224 ? -35.316 0.951 35.647 1.00 95.62 224 GLU A N 1
ATOM 1839 C CA . GLU A 1 224 ? -36.591 1.204 34.964 1.00 95.62 224 GLU A CA 1
ATOM 1840 C C . GLU A 1 224 ? -37.635 0.118 35.295 1.00 95.62 224 GLU A C 1
ATOM 1842 O O . GLU A 1 224 ? -38.800 0.403 35.598 1.00 95.62 224 GLU A O 1
ATOM 1847 N N . LYS A 1 225 ? -37.218 -1.153 35.347 1.00 94.94 225 LYS A N 1
ATOM 1848 C CA . LYS A 1 225 ? -38.074 -2.259 35.814 1.00 94.94 225 LYS A CA 1
ATOM 1849 C C . LYS A 1 225 ? -38.522 -2.086 37.264 1.00 94.94 225 LYS A C 1
ATOM 1851 O O . LYS A 1 225 ? -39.674 -2.370 37.592 1.00 94.94 225 LYS A O 1
ATOM 1856 N N . LEU A 1 226 ? -37.636 -1.642 38.154 1.00 95.38 226 LEU A N 1
ATOM 1857 C CA . LEU A 1 226 ? -37.983 -1.427 39.557 1.00 95.38 226 LEU A CA 1
ATOM 1858 C C . LEU A 1 226 ? -38.984 -0.275 39.718 1.00 95.38 226 LEU A C 1
ATOM 1860 O O . LEU A 1 226 ? -39.915 -0.374 40.522 1.00 95.38 226 LEU A O 1
ATOM 1864 N N . GLU A 1 227 ? -38.809 0.809 38.967 1.00 94.62 227 GLU A N 1
ATOM 1865 C CA . GLU A 1 227 ? -39.718 1.957 38.972 1.00 94.62 227 GLU A CA 1
ATOM 1866 C C . GLU A 1 227 ? -41.101 1.595 38.424 1.00 94.62 227 GLU A C 1
ATOM 1868 O O . GLU A 1 227 ? -42.114 1.894 39.064 1.00 94.62 227 GLU A O 1
ATOM 1873 N N . THR A 1 228 ? -41.160 0.874 37.303 1.00 93.50 228 THR A N 1
ATOM 1874 C CA . THR A 1 228 ? -42.425 0.396 36.722 1.00 93.50 228 THR A CA 1
ATOM 1875 C C . THR A 1 228 ? -43.165 -0.559 37.660 1.00 93.50 228 THR A C 1
ATOM 1877 O O . THR A 1 228 ? -44.381 -0.440 37.828 1.00 93.50 228 THR A O 1
ATOM 1880 N N . GLU A 1 229 ? -42.453 -1.443 38.361 1.00 94.44 229 GLU A N 1
ATOM 1881 C CA . GLU A 1 229 ? -43.043 -2.335 39.363 1.00 94.44 229 GLU A CA 1
ATOM 1882 C C . GLU A 1 229 ? -43.556 -1.574 40.600 1.00 94.44 229 GLU A C 1
ATOM 1884 O O . GLU A 1 229 ? -44.626 -1.893 41.130 1.00 94.44 229 GLU A O 1
ATOM 1889 N N . LYS A 1 230 ? -42.843 -0.533 41.055 1.00 94.94 230 LYS A N 1
ATOM 1890 C CA . LYS A 1 230 ? -43.318 0.354 42.133 1.00 94.94 230 LYS A CA 1
ATOM 1891 C C . LYS A 1 230 ? -44.596 1.090 41.731 1.00 94.94 230 LYS A C 1
ATOM 1893 O O . LYS A 1 230 ? -45.553 1.096 42.507 1.00 94.94 230 LYS A O 1
ATOM 1898 N N . LEU A 1 231 ? -44.637 1.662 40.526 1.00 93.75 231 LEU A N 1
ATOM 1899 C CA . LEU A 1 231 ? -45.828 2.328 39.987 1.00 93.75 231 LEU A CA 1
ATOM 1900 C C . LEU A 1 231 ? -47.006 1.358 39.875 1.00 93.75 231 LEU A C 1
ATOM 1902 O O . LEU A 1 231 ? -48.122 1.689 40.278 1.00 93.75 231 LEU A O 1
ATOM 1906 N N . ARG A 1 232 ? -46.752 0.132 39.404 1.00 94.31 232 ARG A N 1
ATOM 1907 C CA . ARG A 1 232 ? -47.754 -0.933 39.323 1.00 94.31 232 ARG A CA 1
ATOM 1908 C C . ARG A 1 232 ? -48.360 -1.237 40.696 1.00 94.31 232 ARG A C 1
ATOM 1910 O O . ARG A 1 232 ? -49.581 -1.246 40.827 1.00 94.31 232 ARG A O 1
ATOM 1917 N N . LYS A 1 233 ? -47.533 -1.450 41.727 1.00 94.19 233 LYS A N 1
ATOM 1918 C CA . LYS A 1 233 ? -48.006 -1.697 43.105 1.00 94.19 233 LYS A CA 1
ATOM 1919 C C . LYS A 1 233 ? -48.790 -0.514 43.676 1.00 94.19 233 LYS A C 1
ATOM 1921 O O . LYS A 1 233 ? -49.824 -0.725 44.302 1.00 94.19 233 LYS A O 1
ATOM 1926 N N . GLY A 1 234 ? -48.324 0.714 43.434 1.00 94.19 234 GLY A N 1
ATOM 1927 C CA . GLY A 1 234 ? -49.035 1.931 43.833 1.00 94.19 234 GLY A CA 1
ATOM 1928 C C . GLY A 1 234 ? -50.425 2.030 43.199 1.00 94.19 234 GLY A C 1
ATOM 1929 O O . GLY A 1 234 ? -51.389 2.354 43.888 1.00 94.19 234 GLY A O 1
ATOM 1930 N N . LYS A 1 235 ? -50.546 1.667 41.915 1.00 94.19 235 LYS A N 1
ATOM 1931 C CA . LYS A 1 235 ? -51.824 1.634 41.196 1.00 94.19 235 LYS A CA 1
ATOM 1932 C C . LYS A 1 235 ? -52.806 0.620 41.792 1.00 94.19 235 LYS A C 1
ATOM 1934 O O . LYS A 1 235 ? -53.938 1.001 42.064 1.00 94.19 235 LYS A O 1
ATOM 1939 N N . TYR A 1 236 ? -52.374 -0.619 42.052 1.00 92.81 236 TYR A N 1
ATOM 1940 C CA . TYR A 1 236 ? -53.240 -1.637 42.673 1.00 92.81 236 TYR A CA 1
ATOM 1941 C C . TYR A 1 236 ? -53.781 -1.184 44.034 1.00 92.81 236 TYR A C 1
ATOM 1943 O O . TYR A 1 236 ? -54.966 -1.343 44.309 1.00 92.81 236 TYR A O 1
ATOM 1951 N N . LYS A 1 237 ? -52.937 -0.553 44.861 1.00 93.81 237 LYS A N 1
ATOM 1952 C CA . LYS A 1 237 ? -53.362 -0.025 46.163 1.00 93.81 237 LYS A CA 1
ATOM 1953 C C . LYS A 1 237 ? -54.399 1.099 46.029 1.00 93.81 237 LYS A C 1
ATOM 1955 O O . LYS A 1 237 ? -55.389 1.106 46.752 1.00 93.81 237 LYS A O 1
ATOM 1960 N N . ALA A 1 238 ? -54.192 2.032 45.099 1.00 93.06 238 ALA A N 1
ATOM 1961 C CA . ALA A 1 238 ? -55.144 3.116 44.850 1.00 93.06 238 ALA A CA 1
ATOM 1962 C C . ALA A 1 238 ? -56.495 2.603 44.307 1.00 93.06 238 ALA A C 1
ATOM 1964 O O . ALA A 1 238 ? -57.540 3.167 44.629 1.00 93.06 238 ALA A O 1
ATOM 1965 N N . GLU A 1 239 ? -56.486 1.534 43.504 1.00 93.56 239 GLU A N 1
ATOM 1966 C CA . GLU A 1 239 ? -57.704 0.874 43.015 1.00 93.56 239 GLU A CA 1
ATOM 1967 C C . GLU A 1 239 ? -58.495 0.207 44.156 1.00 93.56 239 GLU A C 1
ATOM 1969 O O . GLU A 1 239 ? -59.710 0.395 44.229 1.00 93.56 239 GLU A O 1
ATOM 1974 N N . GLU A 1 240 ? -57.828 -0.484 45.091 1.00 93.12 240 GLU A N 1
ATOM 1975 C CA . GLU A 1 240 ? -58.476 -1.046 46.291 1.00 93.12 240 GLU A CA 1
ATOM 1976 C C . GLU A 1 240 ? -59.099 0.043 47.183 1.00 93.12 240 GLU A C 1
ATOM 1978 O O . GLU A 1 240 ? -60.247 -0.083 47.618 1.00 93.12 240 GLU A O 1
ATOM 1983 N N . GLU A 1 241 ? -58.371 1.138 47.432 1.00 94.62 241 GLU A N 1
ATOM 1984 C CA . GLU A 1 241 ? -58.872 2.272 48.223 1.00 94.62 241 GLU A CA 1
ATOM 1985 C C . GLU A 1 241 ? -60.100 2.927 47.563 1.00 94.62 241 GLU A C 1
ATOM 1987 O O . GLU A 1 241 ? -61.069 3.272 48.247 1.00 94.62 241 GLU A O 1
ATOM 1992 N N . LEU A 1 242 ? -60.105 3.047 46.231 1.00 93.94 242 LEU A N 1
ATOM 1993 C CA . LEU A 1 242 ? -61.234 3.582 45.470 1.00 93.94 242 LEU A CA 1
ATOM 1994 C C . LEU A 1 242 ? -62.479 2.686 45.559 1.00 93.94 242 LEU A C 1
ATOM 1996 O O . LEU A 1 242 ? -63.594 3.200 45.694 1.00 93.94 242 LEU A O 1
ATOM 2000 N N . ASP A 1 243 ? -62.313 1.366 45.478 1.00 93.69 243 ASP A N 1
ATOM 2001 C CA . ASP A 1 243 ? -63.423 0.413 45.589 1.00 93.69 243 ASP A CA 1
ATOM 2002 C C . ASP A 1 243 ? -64.005 0.365 47.009 1.00 93.69 243 ASP A C 1
ATOM 2004 O O . ASP A 1 243 ? -65.233 0.324 47.175 1.00 93.69 243 ASP A O 1
ATOM 2008 N N . SER A 1 244 ? -63.153 0.477 48.034 1.00 93.94 244 SER A N 1
ATOM 2009 C CA . SER A 1 244 ? -63.582 0.652 49.426 1.00 93.94 244 SER A CA 1
ATOM 2010 C C . SER A 1 244 ? -64.411 1.931 49.589 1.00 93.94 244 SER A C 1
ATOM 2012 O O . SER A 1 244 ? -65.563 1.882 50.024 1.00 93.94 244 SER A O 1
ATOM 2014 N N . LEU A 1 245 ? -63.895 3.070 49.113 1.00 94.06 245 LEU A N 1
ATOM 2015 C CA . LEU A 1 245 ? -64.585 4.361 49.193 1.00 94.06 245 LEU A CA 1
ATOM 2016 C C . LEU A 1 245 ? -65.928 4.359 48.444 1.00 94.06 245 LEU A C 1
ATOM 2018 O O . LEU A 1 245 ? -66.921 4.912 48.922 1.00 94.06 245 LEU A O 1
ATOM 2022 N N . LYS A 1 246 ? -65.995 3.709 47.275 1.00 92.62 246 LYS A N 1
ATOM 2023 C CA . LYS A 1 246 ? -67.255 3.493 46.542 1.00 92.62 246 LYS A CA 1
ATOM 2024 C C . LYS A 1 246 ? -68.271 2.716 47.372 1.00 92.62 246 LYS A C 1
ATOM 2026 O O . LYS A 1 246 ? -69.469 3.001 47.288 1.00 92.62 246 LYS A O 1
ATOM 2031 N N . THR A 1 247 ? -67.813 1.717 48.118 1.00 92.88 247 THR A N 1
ATOM 2032 C CA . THR A 1 247 ? -68.658 0.884 48.979 1.00 92.88 247 THR A CA 1
ATOM 2033 C C . THR A 1 247 ? -69.184 1.698 50.158 1.00 92.88 247 THR A C 1
ATOM 2035 O O . THR A 1 247 ? -70.397 1.731 50.380 1.00 92.88 247 THR A O 1
ATOM 2038 N N . ASP A 1 248 ? -68.316 2.457 50.822 1.00 92.62 248 ASP A N 1
ATOM 2039 C CA . ASP A 1 248 ? -68.691 3.351 51.921 1.00 92.62 248 ASP A CA 1
ATOM 2040 C C . ASP A 1 248 ? -69.685 4.425 51.476 1.00 92.62 248 ASP A C 1
ATOM 2042 O O . ASP A 1 248 ? -70.709 4.640 52.128 1.00 92.62 248 ASP A O 1
ATOM 2046 N N . TYR A 1 249 ? -69.456 5.045 50.316 1.00 89.44 249 TYR A N 1
ATOM 2047 C CA . TYR A 1 249 ? -70.382 6.024 49.750 1.00 89.44 249 TYR A CA 1
ATOM 2048 C C . TYR A 1 249 ? -71.767 5.419 49.470 1.00 89.44 249 TYR A C 1
ATOM 2050 O O . TYR A 1 249 ? -72.793 6.038 49.768 1.00 89.44 249 TYR A O 1
ATOM 2058 N N . LYS A 1 250 ? -71.827 4.195 48.922 1.00 91.00 250 LYS A N 1
ATOM 2059 C CA . LYS A 1 250 ? -73.099 3.481 48.717 1.00 91.00 250 LYS A CA 1
ATOM 2060 C C . LYS A 1 250 ? -73.818 3.233 50.045 1.00 91.00 250 LYS A C 1
ATOM 2062 O O . LYS A 1 250 ? -75.021 3.485 50.119 1.00 91.00 250 LYS A O 1
ATOM 2067 N N . ASN A 1 251 ? -73.097 2.796 51.077 1.00 88.06 251 ASN A N 1
ATOM 2068 C CA . ASN A 1 251 ? -73.651 2.552 52.410 1.00 88.06 251 ASN A CA 1
ATOM 2069 C C . ASN A 1 251 ? -74.178 3.842 53.050 1.00 88.06 251 ASN A C 1
ATOM 2071 O O . ASN A 1 251 ? -75.323 3.879 53.496 1.00 88.06 251 ASN A O 1
ATOM 2075 N N . LEU A 1 252 ? -73.398 4.925 53.017 1.00 86.25 252 LEU A N 1
ATOM 2076 C CA . LEU A 1 252 ? -73.814 6.236 53.518 1.00 86.25 252 LEU A CA 1
ATOM 2077 C C . LEU A 1 252 ? -75.087 6.725 52.812 1.00 86.25 252 LEU A C 1
ATOM 2079 O O . LEU A 1 252 ? -76.039 7.159 53.464 1.00 86.25 252 LEU A O 1
ATOM 2083 N N . ARG A 1 253 ? -75.145 6.597 51.481 1.00 83.75 253 ARG A N 1
ATOM 2084 C CA . ARG A 1 253 ? -76.315 6.980 50.678 1.00 83.75 253 ARG A CA 1
ATOM 2085 C C . ARG A 1 253 ? -77.559 6.152 51.018 1.00 83.75 253 ARG A C 1
ATOM 2087 O O . ARG A 1 253 ? -78.662 6.701 51.039 1.00 83.75 253 ARG A O 1
ATOM 2094 N N . LEU A 1 254 ? -77.405 4.851 51.268 1.00 83.69 254 LEU A N 1
ATOM 2095 C CA . LEU A 1 254 ? -78.496 3.983 51.726 1.00 83.69 254 LEU A CA 1
ATOM 2096 C C . LEU A 1 254 ? -78.985 4.404 53.117 1.00 83.69 254 LEU A C 1
ATOM 2098 O O . LEU A 1 254 ? -80.189 4.577 53.306 1.00 83.69 254 LEU A O 1
ATOM 2102 N N . SER A 1 255 ? -78.070 4.666 54.051 1.00 80.94 255 SER A N 1
ATOM 2103 C CA . SER A 1 255 ? -78.401 5.156 55.393 1.00 80.94 255 SER A CA 1
ATOM 2104 C C . SER A 1 255 ? -79.144 6.496 55.355 1.00 80.94 255 SER A C 1
ATOM 2106 O O . SER A 1 255 ? -80.172 6.642 56.011 1.00 80.94 255 SER A O 1
ATOM 2108 N N . MET A 1 256 ? -78.719 7.453 54.521 1.00 78.25 256 MET A N 1
ATOM 2109 C CA . MET A 1 256 ? -79.425 8.733 54.342 1.00 78.25 256 MET A CA 1
ATOM 2110 C C . MET A 1 256 ? -80.853 8.570 53.799 1.00 78.25 256 MET A C 1
ATOM 2112 O O . MET A 1 256 ? -81.743 9.336 54.175 1.00 78.25 256 MET A O 1
ATOM 2116 N N . ARG A 1 257 ? -81.100 7.571 52.93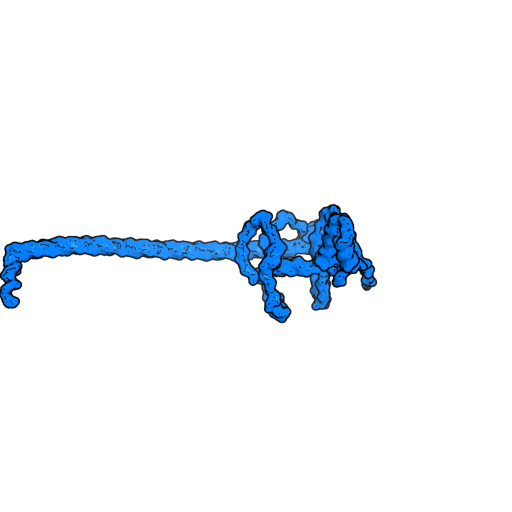6 1.00 73.69 257 ARG A N 1
ATOM 2117 C CA . ARG A 1 257 ? -82.464 7.219 52.499 1.00 73.69 257 ARG A CA 1
ATOM 2118 C C . ARG A 1 257 ? -83.312 6.679 53.648 1.00 73.69 257 ARG A C 1
ATOM 2120 O O . ARG A 1 257 ? -84.477 7.047 53.740 1.00 73.69 257 ARG A O 1
ATOM 2127 N N . ILE A 1 258 ? -82.741 5.823 54.497 1.00 70.88 258 ILE A N 1
ATOM 2128 C CA . ILE A 1 258 ? -83.450 5.165 55.607 1.00 70.88 258 ILE A CA 1
ATOM 2129 C C . ILE A 1 258 ? -83.820 6.167 56.708 1.00 70.88 258 ILE A C 1
ATOM 2131 O O . ILE A 1 258 ? -84.932 6.118 57.223 1.00 70.88 258 ILE A O 1
ATOM 2135 N N . VAL A 1 259 ? -82.935 7.117 57.025 1.00 70.12 259 VAL A N 1
ATOM 2136 C CA . VAL A 1 259 ? -83.174 8.156 58.050 1.00 70.12 259 VAL A CA 1
ATOM 2137 C C . VAL A 1 259 ? -84.137 9.258 57.554 1.00 70.12 259 VAL A C 1
ATOM 2139 O O . VAL A 1 259 ? -84.499 10.157 58.302 1.00 70.12 259 VAL A O 1
ATOM 2142 N N . GLY A 1 260 ? -84.609 9.200 56.300 1.00 59.53 260 GLY A N 1
ATOM 2143 C CA . GLY A 1 260 ? -85.603 10.146 55.773 1.00 59.53 260 GLY A CA 1
ATOM 2144 C C . GLY A 1 260 ? -85.063 11.553 55.483 1.00 59.53 260 GLY A C 1
ATOM 2145 O O . GLY A 1 260 ? -85.840 12.470 55.234 1.00 59.53 260 GLY A O 1
ATOM 2146 N N . LEU A 1 261 ? -83.740 11.735 55.447 1.00 54.78 261 LEU A N 1
ATOM 2147 C CA . LEU A 1 261 ? -83.084 13.030 55.197 1.00 54.78 261 LEU A CA 1
ATOM 2148 C C . LEU A 1 261 ? -83.176 13.509 53.735 1.00 54.78 261 LEU A C 1
ATOM 2150 O O . LEU A 1 261 ? -82.808 14.636 53.424 1.00 54.78 261 LEU A O 1
ATOM 2154 N N . GLY A 1 262 ? -83.710 12.685 52.829 1.00 53.31 262 GLY A N 1
ATOM 2155 C CA . GLY A 1 262 ? -83.924 13.037 51.420 1.00 53.31 262 GLY A CA 1
ATOM 2156 C C . GLY A 1 262 ? -85.153 13.911 51.131 1.00 53.31 262 GLY A C 1
ATOM 2157 O O . GLY A 1 262 ? -85.407 14.193 49.965 1.00 53.31 262 GLY A O 1
ATOM 2158 N N . LYS A 1 263 ? -85.929 14.321 52.146 1.00 53.72 263 LYS A N 1
ATOM 2159 C CA . LYS A 1 263 ? -87.127 15.175 51.989 1.00 53.72 263 LYS A CA 1
ATOM 2160 C C . LYS A 1 263 ? -86.999 16.581 52.602 1.00 53.72 263 LYS A C 1
ATOM 2162 O O . LYS A 1 263 ? -88.013 17.222 52.842 1.00 53.72 263 LYS A O 1
ATOM 2167 N N . MET A 1 264 ? -85.787 17.081 52.855 1.00 50.38 264 MET A N 1
ATOM 2168 C CA . MET A 1 264 ? -85.573 18.426 53.430 1.00 50.38 264 MET A CA 1
ATOM 2169 C C . MET A 1 264 ? -84.949 19.455 52.466 1.00 50.38 264 MET A C 1
ATOM 2171 O O . MET A 1 264 ? -84.411 20.455 52.918 1.00 50.38 264 MET A O 1
ATOM 2175 N N . SER A 1 265 ? -85.024 19.249 51.147 1.00 48.44 265 SER A N 1
ATOM 2176 C CA . SER A 1 265 ? -84.455 20.178 50.147 1.00 48.44 265 SER A CA 1
ATOM 2177 C C . SER A 1 265 ? -85.451 20.544 49.036 1.00 48.44 265 SER A C 1
ATOM 2179 O O . SER A 1 265 ? -85.085 20.600 47.866 1.00 48.44 265 SER A O 1
ATOM 2181 N N . GLU A 1 266 ? -86.717 20.773 49.386 1.00 45.22 266 GLU A N 1
ATOM 2182 C CA . GLU A 1 266 ? -87.701 21.373 48.462 1.00 45.22 266 GLU A CA 1
ATOM 2183 C C . GLU A 1 266 ? -88.528 22.503 49.099 1.00 45.22 266 GLU A C 1
ATOM 2185 O O . GLU A 1 266 ? -89.580 22.888 48.596 1.00 45.22 266 GLU A O 1
ATOM 2190 N N . GLN A 1 267 ? -88.039 23.083 50.194 1.00 45.53 267 GLN A N 1
ATOM 2191 C CA . GLN A 1 267 ? -88.500 24.382 50.675 1.00 45.53 267 GLN A CA 1
ATOM 2192 C C . GLN A 1 267 ? -87.274 25.182 51.116 1.00 45.53 267 GLN A C 1
ATOM 2194 O O . GLN A 1 267 ? -86.442 24.632 51.837 1.00 45.53 267 GLN A O 1
ATOM 2199 N N . TRP A 1 268 ? -87.245 26.451 50.692 1.00 42.97 268 TRP A N 1
ATOM 2200 C CA . TRP A 1 268 ? -86.156 27.446 50.695 1.00 42.97 268 TRP A CA 1
ATOM 2201 C C . TRP A 1 268 ? -85.257 27.432 49.456 1.00 42.97 268 TRP A C 1
ATOM 2203 O O . TRP A 1 268 ? -84.370 26.560 49.343 1.00 42.97 268 TRP A O 1
#

InterPro domains:
  IPR056647 Domain of unknown function DUF7745 [PF24924] (22-249)

pLDDT: mean 79.47, std 14.29, range [33.84, 95.62]

Sequence (268 aa):
KQKEDSKCILWKSLKYLILTHLDVRKRVDVFALSIYSLVVFPKALRHVAEAITNLFDLLDKRVTPILAILAETFRSLSACRKAGEGRFIGCAQLLLTWFHSHFGKVDKVSYLVFPENYSPLKEIVVTPRRDDISDERWMAILQNLQEQDIEWIAPLLLPDEILYRCGNFDWVPLLGIWGAVGNVPLLVLKQYRQDFERRNADLEKKIEQMEEEKMNLRLDIDIEKLETEKLRKGKYKAEEELDSLKTDYKNLRLSMRIVGLGKMSEQW

Organism: Gossypium schwendimanii (NCBI:txid34291)

Radius of gyration: 39.12 Å; chains: 1; bounding box: 120×46×96 Å

Secondary structure (DSSP, 8-state):
-------EEEHHHHHHHHHH-S-HHHHHHHHHHHHIIIIIS--BTTEEEHHHHHHHHHH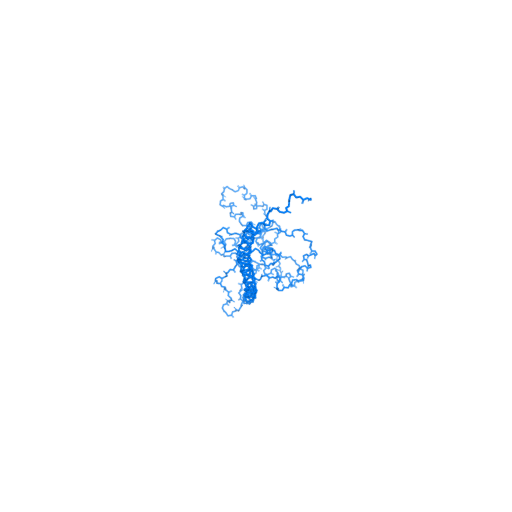TTT--HHHHHHHHHHHHHHHHHHHSS----S-HHHHHHHHHHHB--S---------TT--HHHHHHHSPP-TTS-HHHHHHHHHH--GGGB-SS-TT---S-----BTTBSSEEEEETTEEEEE-HHHHHHHHHHHHHHHHHHHHHHHHHHHHHHHHHHHHHHHHHHHHHHHHHHHHHHHHHHHHHHHHHHHHHHHHHHTTGGGSSS--

Foldseek 3Di:
DDDPPFDKDALVVLVCCLVPPPDPVVSVLSVVLCCCQCAFFDDDHRIGGPLSVVVSVVVVVVDDCVLQQVFLQVVQVVVCVVVVDDDRGGRVVVVVLQVVQWQPPPPPPPDDPDDPPDDSVVVVVVRDDVPVDDPVNVVVCVVPDDPVRTQLDRSPDDDPDDDQADVPGRWDWRAHSVGIDTDRVVVSVVSVVVSVVVVVVVVVVVVVVVVVVVVVVVVVVVVVVVVVVVVVVVVVVVVVVVVVVVVVVVVVVVVCVVVVVPPPPPDD